Protein AF-A0A7S0HF39-F1 (afdb_monomer)

Secondary structure (DSSP, 8-state):
-------------------------------------------------BTTS-EEEEEEEEE---TTTS-TT--SS---SSS--S-EE---EEEEESSS--S--SS--HHHHHHHHH---HHHHHHHTTT-SEEEEPPPEE-TTSSSPPPPEE--SEEEBTTB-EEEEEEEEES-SSEEEEEEEEE-EETTEE-SEEEEEEPPEE-SSB---STTPPP-B--TTTS--EE----SS--TTB-TTSSSBPPSEEEEEEEPP-EEETTEEEEBS-HHHHHHT-TTS-EEEEEETTEEEEEETT-TT-EES-TT--------TT----TT-----BTTB-

Organism: NCBI:txid33657

Solvent-accessible surface area (backbone atoms only — not comparable to full-atom values): 18888 Å² total; per-residue (Å²): 138,89,87,82,88,84,86,87,82,89,80,89,85,82,90,84,88,81,89,79,89,80,88,86,82,77,82,80,74,85,71,77,75,76,73,74,73,74,70,71,75,76,73,68,52,62,80,80,49,47,24,89,44,36,33,24,41,35,44,34,45,33,69,49,49,21,45,83,52,23,49,32,80,57,48,54,65,38,88,52,102,55,100,68,38,45,33,25,35,32,43,33,40,36,35,17,18,63,71,84,72,47,62,61,67,62,41,41,48,74,20,50,45,34,19,17,54,73,35,43,52,66,55,32,49,63,67,43,54,87,63,33,77,22,71,35,74,50,68,69,38,36,18,64,35,22,94,69,50,51,78,64,51,68,51,63,83,35,39,35,34,68,72,22,36,17,39,24,25,38,29,15,44,33,64,34,37,17,26,27,36,47,37,50,64,44,72,42,55,52,99,62,22,51,45,64,61,51,78,46,72,16,55,50,25,39,37,35,41,26,74,36,80,42,53,80,49,72,86,40,78,45,58,79,69,74,35,53,47,38,74,63,71,37,85,57,78,56,41,60,49,8,22,80,82,33,76,34,57,52,56,40,31,39,36,43,36,36,41,64,69,69,41,51,53,64,19,27,29,57,29,19,80,42,60,70,44,13,17,43,23,15,82,76,56,37,54,49,78,48,74,57,98,90,42,67,30,16,30,29,35,80,39,82,84,57,39,85,46,50,91,94,52,68,30,64,66,52,73,61,92,79,65,86,58,61,98,90,50,76,91,58,67,52,100,34,8,99

Radius of gyration: 31.0 Å; Cα contacts (8 Å, |Δi|>4): 785; chains: 1; bounding box: 78×102×62 Å

Sequence (338 aa):
QPPWQPDNSTLLATSLNPLSMTMYNLTMYNLTIFAALLGSALVSADVPVPCSNPVTVTVRVKDTWCKASHPHDYQADVGGDGPITWPHISWPVVHTHDGTHPSWDKYATQGVANIATTGDTTAYISEVRPLAHTLWRGPVMTSCGGSRPTPPATSVGLKLNEQNSWVSAIHMMAPSPDWITGIKAVDMCVDGYWSRSKTVTGVVYDAGVDAGMYFNTANVPEALNTNMITEILCDGESGPYCNQANTGVNHVVEYEIVTAHFLCINGYWPLLEKESDANGASTSGTSHSHVFDSITYYMPNGFAGAKHGESGFSCPCTVDPTAVCPEFYKPVCGANGI

Mean predicted aligned error: 11.74 Å

Nearest PDB structures (foldseek):
  3d34-assembly1_A  TM=8.347E-01  e=6.708E-15  Homo sapiens
  3q13-assembly1_A  TM=8.466E-01  e=4.290E-14  Homo sapiens
  8xnh-assembly1_D  TM=4.595E-01  e=6.260E+00  Macaca
  7zva-assembly1_A  TM=1.037E-01  e=5.288E+00  Nepenthes ventricosa x Nepenthes alata

pLDDT: mean 81.98, std 21.76, range [29.83, 98.75]

InterPro domains:
  IPR009465 Spondin, N-terminal [PF06468] (59-231)
  IPR009465 Spondin, N-terminal [PS51020] (45-240)
  IPR038678 Spondin, N-terminal domain superfamily [G3DSA:2.60.40.2130] (46-238)

Foldseek 3Di:
DDDDDDDDDDDDDDDDDDDDDDDDDDDDDPPPPPPPPPPVPPPPPAPFAFLQFKFAKKKWKFFPQACQFWVFLADLFQPAPDPDRGWKKAWKKKFWAQPPDFLDDFADDPQLQCQQAPNDNVVVCVVCVVGTPDMFTHHMFGHNHHPDGDGITMTPDYMHHNRTQKMKMKGYGPQDQGKMKIRRIDGQQDPRTGNQKDKDFIFIWHNQQFPDFHSHDDTRGDDTPPHTTGGDWQPLPSTGQQGPVSHTHDGRIMMMMGIFDFDFFQFFTGWGQDQQRLLSSAPVSGWDWDADPNRITTHHHPRPPGTDNDPPGAGDEDPDPPDDDDPVDDDDQDRHYD

Structure (mmCIF, N/CA/C/O backbone):
data_AF-A0A7S0HF39-F1
#
_entry.id   AF-A0A7S0HF39-F1
#
loop_
_atom_site.group_PDB
_atom_site.id
_atom_site.type_symbol
_atom_site.label_atom_id
_atom_site.label_alt_id
_atom_site.label_comp_id
_atom_site.label_asym_id
_atom_site.label_entity_id
_atom_site.label_seq_id
_atom_site.pdbx_PDB_ins_code
_atom_site.Cartn_x
_atom_site.Cartn_y
_atom_site.Cartn_z
_atom_site.occupancy
_atom_site.B_iso_or_equiv
_atom_site.auth_seq_id
_atom_site.auth_comp_id
_atom_site.auth_asym_id
_atom_site.auth_atom_id
_atom_site.pdbx_PDB_model_num
ATOM 1 N N . GLN A 1 1 ? 51.124 -67.325 16.680 1.00 46.78 1 GLN A N 1
ATOM 2 C CA . GLN A 1 1 ? 51.953 -67.600 15.484 1.00 46.78 1 GLN A CA 1
ATOM 3 C C . GLN A 1 1 ? 52.750 -68.860 15.795 1.00 46.78 1 GLN A C 1
ATOM 5 O O . GLN A 1 1 ? 53.364 -68.839 16.857 1.00 46.78 1 GLN A O 1
ATOM 10 N N . PRO A 1 2 ? 52.743 -69.930 14.979 1.00 52.97 2 PRO A N 1
ATOM 11 C CA . PRO A 1 2 ? 52.285 -70.039 13.588 1.00 52.97 2 PRO A CA 1
ATOM 12 C C . PRO A 1 2 ? 51.217 -71.149 13.349 1.00 52.97 2 PRO A C 1
ATOM 14 O O . PRO A 1 2 ? 50.791 -71.787 14.312 1.00 52.97 2 PRO A O 1
ATOM 17 N N . PRO A 1 3 ? 50.734 -71.317 12.096 1.00 62.97 3 PRO A N 1
ATOM 18 C CA . PRO A 1 3 ? 49.460 -71.968 11.750 1.00 62.97 3 PRO A CA 1
ATOM 19 C C . PRO A 1 3 ? 49.612 -73.239 10.883 1.00 62.97 3 PRO A C 1
ATOM 21 O O . PRO A 1 3 ? 50.686 -73.445 10.330 1.00 62.97 3 PRO A O 1
ATOM 24 N N . TRP A 1 4 ? 48.533 -74.025 10.703 1.00 29.83 4 TRP A N 1
ATOM 25 C CA . TRP A 1 4 ? 48.020 -74.486 9.386 1.00 29.83 4 TRP A CA 1
ATOM 26 C C . TRP A 1 4 ? 46.854 -75.502 9.480 1.00 29.83 4 TRP A C 1
ATOM 28 O O . TRP A 1 4 ? 47.047 -76.565 10.055 1.00 29.83 4 TRP A O 1
ATOM 38 N N . GLN A 1 5 ? 45.733 -75.162 8.803 1.00 39.22 5 GLN A N 1
ATOM 39 C CA . GLN A 1 5 ? 44.659 -76.003 8.191 1.00 39.22 5 GLN A CA 1
ATOM 40 C C . GLN A 1 5 ? 43.883 -77.020 9.073 1.00 39.22 5 GLN A C 1
ATOM 42 O O . GLN A 1 5 ? 44.349 -77.272 10.178 1.00 39.22 5 GLN A O 1
ATOM 47 N N . PRO A 1 6 ? 42.708 -77.604 8.681 1.00 50.41 6 PRO A N 1
ATOM 48 C CA . PRO A 1 6 ? 42.100 -77.855 7.343 1.00 50.41 6 PRO A CA 1
ATOM 49 C C . PRO A 1 6 ? 40.583 -77.480 7.243 1.00 50.41 6 PRO A C 1
ATOM 51 O O . PRO A 1 6 ? 39.997 -77.018 8.213 1.00 50.41 6 PRO A O 1
ATOM 54 N N . ASP A 1 7 ? 39.961 -77.340 6.068 1.00 37.16 7 ASP A N 1
ATOM 55 C CA . ASP A 1 7 ? 39.385 -78.298 5.090 1.00 37.16 7 ASP A CA 1
ATOM 56 C C . ASP A 1 7 ? 37.991 -78.898 5.412 1.00 37.16 7 ASP A C 1
ATOM 58 O O . ASP A 1 7 ? 37.759 -79.484 6.462 1.00 37.16 7 ASP A O 1
ATOM 62 N N . ASN A 1 8 ? 37.120 -78.744 4.407 1.00 35.25 8 ASN A N 1
ATOM 63 C CA . ASN A 1 8 ? 36.050 -79.607 3.900 1.00 35.25 8 ASN A CA 1
ATOM 64 C C . ASN A 1 8 ? 34.885 -80.185 4.734 1.00 35.25 8 ASN A C 1
ATOM 66 O O . ASN A 1 8 ? 35.009 -80.772 5.801 1.00 35.25 8 ASN A O 1
ATOM 70 N N . SER A 1 9 ? 33.778 -80.252 3.983 1.00 33.16 9 SER A N 1
ATOM 71 C CA . SER A 1 9 ? 32.784 -81.331 3.893 1.00 33.16 9 SER A CA 1
ATOM 72 C C . SER A 1 9 ? 31.504 -81.256 4.733 1.00 33.16 9 SER A C 1
ATOM 74 O O . SER A 1 9 ? 31.454 -81.375 5.951 1.00 33.16 9 SER A O 1
ATOM 76 N N . THR A 1 10 ? 30.427 -81.124 3.966 1.00 41.47 10 THR A N 1
ATOM 77 C CA . THR A 1 10 ? 29.051 -81.521 4.228 1.00 41.47 10 THR A CA 1
ATOM 78 C C . THR A 1 10 ? 28.937 -83.009 4.566 1.00 41.47 10 THR A C 1
ATOM 80 O O . THR A 1 10 ? 29.443 -83.845 3.823 1.00 41.47 10 THR A O 1
ATOM 83 N N . LEU A 1 11 ? 28.166 -83.351 5.605 1.00 33.41 11 LEU A N 1
ATOM 84 C CA . LEU A 1 11 ? 27.499 -84.650 5.723 1.00 33.41 11 LEU A CA 1
ATOM 85 C C . LEU A 1 11 ? 26.240 -84.553 6.598 1.00 33.41 11 LEU A C 1
ATOM 87 O O . LEU A 1 11 ? 26.193 -83.867 7.615 1.00 33.41 11 LEU A O 1
ATOM 91 N N . LEU A 1 12 ? 25.216 -85.241 6.105 1.00 36.12 12 LEU A N 1
ATOM 92 C CA . LEU A 1 12 ? 23.855 -85.387 6.603 1.00 36.12 12 LEU A CA 1
ATOM 93 C C . LEU A 1 12 ? 23.782 -86.046 7.987 1.00 36.12 12 LEU A C 1
ATOM 95 O O . LEU A 1 12 ? 24.490 -87.018 8.228 1.00 36.12 12 LEU A O 1
ATOM 99 N N . ALA A 1 13 ? 22.796 -85.657 8.800 1.00 30.69 13 ALA A N 1
ATOM 100 C CA . ALA A 1 13 ? 22.062 -86.614 9.630 1.00 30.69 13 ALA A CA 1
ATOM 101 C C . ALA A 1 13 ? 20.682 -86.074 10.030 1.00 30.69 13 ALA A C 1
ATOM 103 O O . ALA A 1 13 ? 20.506 -84.936 10.454 1.00 30.69 13 ALA A O 1
ATOM 104 N N . THR A 1 14 ? 19.706 -86.943 9.834 1.00 30.61 14 THR A N 1
ATOM 105 C CA . THR A 1 14 ? 18.261 -86.788 9.927 1.00 30.61 14 THR A CA 1
ATOM 106 C C . THR A 1 14 ? 17.694 -86.944 11.340 1.00 30.61 14 THR A C 1
ATOM 108 O O . THR A 1 14 ? 18.195 -87.722 12.143 1.00 30.61 14 THR A O 1
ATOM 111 N N . SER A 1 15 ? 16.509 -86.346 11.505 1.00 32.53 15 SER A N 1
ATOM 112 C CA . SER A 1 15 ? 15.408 -86.690 12.421 1.00 32.53 15 SER A CA 1
ATOM 113 C C . SER A 1 15 ? 15.552 -86.339 13.905 1.00 32.53 15 SER A C 1
ATOM 115 O O . SER A 1 15 ? 16.425 -86.848 14.594 1.00 32.53 15 SER A O 1
ATOM 117 N N . LEU A 1 16 ? 14.607 -85.530 14.399 1.00 31.95 16 LEU A N 1
ATOM 118 C CA . LEU A 1 16 ? 13.528 -85.945 15.309 1.00 31.95 16 LEU A CA 1
ATOM 119 C C . LEU A 1 16 ? 12.519 -84.781 15.454 1.00 31.95 16 LEU A C 1
ATOM 121 O O . LEU A 1 16 ? 12.885 -83.680 15.848 1.00 31.95 16 LEU A O 1
ATOM 125 N N . ASN A 1 17 ? 11.251 -85.036 15.119 1.00 36.31 17 ASN A N 1
ATOM 126 C CA . ASN A 1 17 ? 10.083 -84.240 15.536 1.00 36.31 17 ASN A CA 1
ATOM 127 C C . ASN A 1 17 ? 9.600 -84.787 16.897 1.00 36.31 17 ASN A C 1
ATOM 129 O O . ASN A 1 17 ? 9.761 -85.990 17.127 1.00 36.31 17 ASN A O 1
ATOM 133 N N . PRO A 1 18 ? 8.973 -83.976 17.777 1.00 43.28 18 PRO A N 1
ATOM 134 C CA . PRO A 1 18 ? 7.502 -83.924 17.742 1.00 43.28 18 PRO A CA 1
ATOM 135 C C . PRO A 1 18 ? 6.846 -82.577 18.137 1.00 43.28 18 PRO A C 1
ATOM 137 O O . PRO A 1 18 ? 7.339 -81.864 18.998 1.00 43.28 18 PRO A O 1
ATOM 140 N N . LEU A 1 19 ? 5.684 -82.324 17.506 1.00 31.33 19 LEU A N 1
ATOM 141 C CA . LEU A 1 19 ? 4.442 -81.674 17.997 1.00 31.33 19 LEU A CA 1
ATOM 142 C C . LEU A 1 19 ? 4.603 -80.406 18.874 1.00 31.33 19 LEU A C 1
ATOM 144 O O . LEU A 1 19 ? 5.115 -80.464 19.980 1.00 31.33 19 LEU A O 1
ATOM 148 N N . SER A 1 20 ? 4.059 -79.238 18.527 1.00 32.28 20 SER A N 1
ATOM 149 C CA . SER A 1 20 ? 2.616 -78.952 18.505 1.00 32.28 20 SER A CA 1
ATOM 150 C C . SER A 1 20 ? 2.419 -77.428 18.397 1.00 32.28 20 SER A C 1
ATOM 152 O O . SER A 1 20 ? 3.139 -76.708 19.078 1.00 32.28 20 SER A O 1
ATOM 154 N N . MET A 1 21 ? 1.426 -76.984 17.609 1.00 32.22 21 MET A N 1
ATOM 155 C CA . MET A 1 21 ? 0.739 -75.670 17.636 1.00 32.22 21 MET A CA 1
ATOM 156 C C . MET A 1 21 ? 1.647 -74.418 17.620 1.00 32.22 21 MET A C 1
ATOM 158 O O . MET A 1 21 ? 2.372 -74.114 18.553 1.00 32.22 21 MET A O 1
ATOM 162 N N . THR A 1 22 ? 1.567 -73.518 16.644 1.00 32.81 22 THR A N 1
ATOM 163 C CA . THR A 1 22 ? 0.403 -72.651 16.404 1.00 32.81 22 THR A CA 1
ATOM 164 C C . THR A 1 22 ? 0.661 -71.852 15.118 1.00 32.81 22 THR A C 1
ATOM 166 O O . THR A 1 22 ? 1.806 -71.566 14.776 1.00 32.81 22 THR A O 1
ATOM 169 N N . MET A 1 23 ? -0.405 -71.514 14.397 1.00 37.25 23 MET A N 1
ATOM 170 C CA . MET A 1 23 ? -0.376 -70.674 13.199 1.00 37.25 23 MET A CA 1
ATOM 171 C C . MET A 1 23 ? 0.141 -69.246 13.454 1.00 37.25 23 MET A C 1
ATOM 173 O O . MET A 1 23 ? 0.058 -68.746 14.571 1.00 37.25 23 MET A O 1
ATOM 177 N N . TYR A 1 24 ? 0.504 -68.602 12.337 1.00 35.53 24 TYR A N 1
ATOM 178 C CA . TYR A 1 24 ? 0.747 -67.172 12.090 1.00 35.53 24 TYR A CA 1
ATOM 179 C C . TYR A 1 24 ? 2.192 -66.678 12.215 1.00 35.53 24 TYR A C 1
ATOM 181 O O . TYR A 1 24 ? 2.704 -66.442 13.298 1.00 35.53 24 TYR A O 1
ATOM 189 N N . ASN A 1 25 ? 2.788 -66.375 11.060 1.00 34.50 25 ASN A N 1
ATOM 190 C CA . ASN A 1 25 ? 3.628 -65.191 10.907 1.00 34.50 25 ASN A CA 1
ATOM 191 C C . ASN A 1 25 ? 3.259 -64.517 9.583 1.00 34.50 25 ASN A C 1
ATOM 193 O O . ASN A 1 25 ? 3.734 -64.886 8.510 1.00 34.50 25 ASN A O 1
ATOM 197 N N . LEU A 1 26 ? 2.339 -63.556 9.689 1.00 35.62 26 LEU A N 1
ATOM 198 C CA . LEU A 1 26 ? 2.155 -62.499 8.704 1.00 35.62 26 LEU A CA 1
ATOM 199 C C . LEU A 1 26 ? 3.467 -61.715 8.636 1.00 35.62 26 LEU A C 1
ATOM 201 O O . LEU A 1 26 ? 3.979 -61.253 9.655 1.00 35.62 26 LEU A O 1
ATOM 205 N N . THR A 1 27 ? 4.017 -61.578 7.438 1.00 38.88 27 THR A N 1
ATOM 206 C CA . THR A 1 27 ? 5.089 -60.633 7.144 1.00 38.88 27 THR A CA 1
ATOM 207 C C . THR A 1 27 ? 4.646 -59.236 7.579 1.00 38.88 27 THR A C 1
ATOM 209 O O . THR A 1 27 ? 3.689 -58.676 7.046 1.00 38.88 27 THR A O 1
ATOM 212 N N . MET A 1 28 ? 5.326 -58.691 8.591 1.00 37.22 28 MET A N 1
ATOM 213 C CA . MET A 1 28 ? 5.120 -57.331 9.076 1.00 37.22 28 MET A CA 1
ATOM 214 C C . MET A 1 28 ? 5.458 -56.340 7.960 1.00 37.22 28 MET A C 1
ATOM 216 O O . MET A 1 28 ? 6.624 -56.072 7.677 1.00 37.22 28 MET A O 1
ATOM 220 N N . TYR A 1 29 ? 4.428 -55.787 7.326 1.00 39.28 29 TYR A N 1
ATOM 221 C CA . TYR A 1 29 ? 4.543 -54.503 6.653 1.00 39.28 29 TYR A CA 1
ATOM 222 C C . TYR A 1 29 ? 4.830 -53.454 7.730 1.00 39.28 29 TYR A C 1
ATOM 224 O O . TYR A 1 29 ? 3.998 -53.217 8.605 1.00 39.28 29 TYR A O 1
ATOM 232 N N . ASN A 1 30 ? 6.004 -52.826 7.667 1.00 39.09 30 ASN A N 1
ATOM 233 C CA . ASN A 1 30 ? 6.276 -51.584 8.384 1.00 39.09 30 ASN A CA 1
ATOM 234 C C . ASN A 1 30 ? 5.375 -50.486 7.800 1.00 39.09 30 ASN A C 1
ATOM 236 O O . ASN A 1 30 ? 5.787 -49.729 6.923 1.00 39.09 30 ASN A O 1
ATOM 240 N N . LEU A 1 31 ? 4.129 -50.416 8.272 1.00 34.75 31 LEU A N 1
ATOM 241 C CA . LEU A 1 31 ? 3.345 -49.192 8.217 1.00 34.75 31 LEU A CA 1
ATOM 242 C C . LEU A 1 31 ? 3.965 -48.243 9.244 1.00 34.75 31 LEU A C 1
ATOM 244 O O . LEU A 1 31 ? 3.652 -48.292 10.433 1.00 34.75 31 LEU A O 1
ATOM 248 N N . THR A 1 32 ? 4.852 -47.363 8.792 1.00 41.09 32 THR A N 1
ATOM 249 C CA . THR A 1 32 ? 5.008 -46.084 9.472 1.00 41.09 32 THR A CA 1
ATOM 250 C C . THR A 1 32 ? 3.660 -45.384 9.365 1.00 41.09 32 THR A C 1
ATOM 252 O O . THR A 1 32 ? 3.278 -44.860 8.321 1.00 41.09 32 THR A O 1
ATOM 255 N N . ILE A 1 33 ? 2.892 -45.444 10.450 1.00 39.75 33 ILE A N 1
ATOM 256 C CA . ILE A 1 33 ? 1.735 -44.585 10.650 1.00 39.75 33 ILE A CA 1
ATOM 257 C C . ILE A 1 33 ? 2.307 -43.168 10.688 1.00 39.75 33 ILE A C 1
ATOM 259 O O . ILE A 1 33 ? 2.764 -42.697 11.728 1.00 39.75 33 ILE A O 1
ATOM 263 N N . PHE A 1 34 ? 2.327 -42.489 9.540 1.00 37.22 34 PHE A N 1
ATOM 264 C CA . PHE A 1 34 ? 2.239 -41.040 9.544 1.00 37.22 34 PHE A CA 1
ATOM 265 C C . PHE A 1 34 ? 0.888 -40.747 10.182 1.00 37.22 34 PHE A C 1
ATOM 267 O O . PHE A 1 34 ? -0.155 -40.803 9.531 1.00 37.22 34 PHE A O 1
ATOM 274 N N . ALA A 1 35 ? 0.904 -40.511 11.493 1.00 38.16 35 ALA A N 1
ATOM 275 C CA . ALA A 1 35 ? -0.149 -39.755 12.123 1.00 38.16 35 ALA A CA 1
ATOM 276 C C . ALA A 1 35 ? -0.164 -38.432 11.362 1.00 38.16 35 ALA A C 1
ATOM 278 O O . ALA A 1 35 ? 0.717 -37.591 11.539 1.00 38.16 35 ALA A O 1
ATOM 279 N N . ALA A 1 36 ? -1.112 -38.298 10.436 1.00 38.06 36 ALA A N 1
ATOM 280 C CA . ALA A 1 36 ? -1.513 -37.004 9.950 1.00 38.06 36 ALA A CA 1
ATOM 281 C C . ALA A 1 36 ? -1.980 -36.259 11.199 1.00 38.06 36 ALA A C 1
ATOM 283 O O . ALA A 1 36 ? -3.115 -36.415 11.649 1.00 38.06 36 ALA A O 1
ATOM 284 N N . LEU A 1 37 ? -1.068 -35.490 11.799 1.00 37.38 37 LEU A N 1
ATOM 285 C CA . LEU A 1 37 ? -1.453 -34.285 12.495 1.00 37.38 37 LEU A CA 1
ATOM 286 C C . LEU A 1 37 ? -2.199 -33.472 11.439 1.00 37.38 37 LEU A C 1
ATOM 288 O O . LEU A 1 37 ? -1.616 -32.683 10.700 1.00 37.38 37 LEU A O 1
ATOM 292 N N . LEU A 1 38 ? -3.514 -33.681 11.366 1.00 40.88 38 LEU A N 1
ATOM 293 C CA . LEU A 1 38 ? -4.420 -32.563 11.223 1.00 40.88 38 LEU A CA 1
ATOM 294 C C . LEU A 1 38 ? -4.052 -31.636 12.378 1.00 40.88 38 LEU A C 1
ATOM 296 O O . LEU A 1 38 ? -4.569 -31.751 13.487 1.00 40.88 38 LEU A O 1
ATOM 300 N N . GLY A 1 39 ? -3.065 -30.775 12.133 1.00 34.78 39 GLY A N 1
ATOM 301 C CA . GLY A 1 39 ? -2.988 -29.512 12.820 1.00 34.78 39 GLY A CA 1
ATOM 302 C C . GLY A 1 39 ? -4.311 -28.854 12.499 1.00 34.78 39 GLY A C 1
ATOM 303 O O . GLY A 1 39 ? -4.489 -28.306 11.415 1.00 34.78 39 GLY A O 1
ATOM 304 N N . SER A 1 40 ? -5.274 -29.011 13.401 1.00 40.00 40 SER A N 1
ATOM 305 C CA . SER A 1 40 ? -6.387 -28.095 13.500 1.00 40.00 40 SER A CA 1
ATOM 306 C C . SER A 1 40 ? -5.726 -26.727 13.529 1.00 40.00 40 SER A C 1
ATOM 308 O O . SER A 1 40 ? -5.070 -26.387 14.513 1.00 40.00 40 SER A O 1
ATOM 310 N N . ALA A 1 41 ? -5.798 -25.988 12.423 1.00 35.78 41 ALA A N 1
ATOM 311 C CA . ALA A 1 41 ? -5.584 -24.562 12.482 1.00 35.78 41 ALA A CA 1
ATOM 312 C C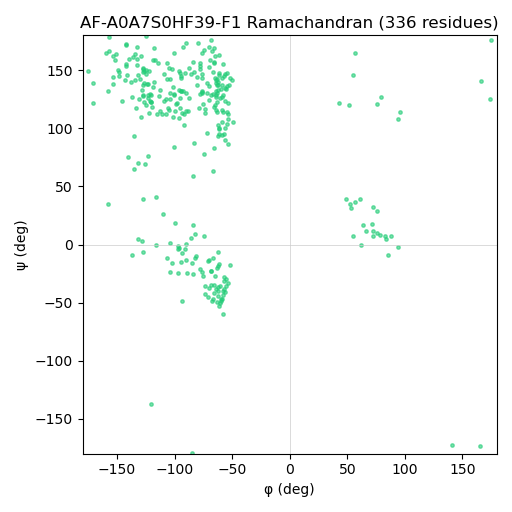 . ALA A 1 41 ? -6.586 -24.095 13.535 1.00 35.78 41 ALA A C 1
ATOM 314 O O . ALA A 1 41 ? -7.796 -24.153 13.314 1.00 35.78 41 ALA A O 1
ATOM 315 N N . LEU A 1 42 ? -6.095 -23.798 14.738 1.00 37.25 42 LEU A N 1
ATOM 316 C CA . LEU A 1 42 ? -6.891 -23.148 15.756 1.00 37.25 42 LEU A CA 1
ATOM 317 C C . LEU A 1 42 ? -7.249 -21.811 15.127 1.00 37.25 42 LEU A C 1
ATOM 319 O O . LEU A 1 42 ? -6.412 -20.916 15.033 1.00 37.25 42 LEU A O 1
ATOM 323 N N . VAL A 1 43 ? -8.462 -21.726 14.587 1.00 37.41 43 VAL A N 1
ATOM 324 C CA . VAL A 1 43 ? -9.055 -20.460 14.195 1.00 37.41 43 VAL A CA 1
ATOM 325 C C . VAL A 1 43 ? -9.092 -19.653 15.486 1.00 37.41 43 VAL A C 1
ATOM 327 O O . VAL A 1 43 ? -9.857 -19.974 16.394 1.00 37.41 43 VAL A O 1
ATOM 330 N N . SER A 1 44 ? -8.186 -18.682 15.606 1.00 43.91 44 SER A N 1
ATOM 331 C CA . SER A 1 44 ? -8.269 -17.640 16.624 1.00 43.91 44 SER A CA 1
ATOM 332 C C . SER A 1 44 ? -9.657 -17.023 16.476 1.00 43.91 44 SER A C 1
ATOM 334 O O . SER A 1 44 ? -9.986 -16.463 15.428 1.00 43.91 44 SER A O 1
ATOM 336 N N . ALA A 1 45 ? -10.508 -17.234 17.477 1.00 52.88 45 ALA A N 1
ATOM 337 C CA . ALA A 1 45 ? -11.878 -16.753 17.475 1.00 52.88 45 ALA A CA 1
ATOM 338 C C . ALA A 1 45 ? -11.894 -15.303 17.965 1.00 52.88 45 ALA A C 1
ATOM 340 O O . ALA A 1 45 ? -12.539 -14.978 18.958 1.00 52.88 45 ALA A O 1
ATOM 341 N N . ASP A 1 46 ? -11.175 -14.425 17.269 1.00 66.81 46 ASP A N 1
ATOM 342 C CA . ASP A 1 46 ? -11.431 -12.997 17.410 1.00 66.81 46 ASP A CA 1
ATOM 343 C C . ASP A 1 46 ? -12.846 -12.733 16.904 1.00 66.81 46 ASP A C 1
ATOM 345 O O . ASP A 1 46 ? -13.274 -13.310 15.901 1.00 66.81 46 ASP A O 1
ATOM 349 N N . VAL A 1 47 ? -13.588 -11.877 17.611 1.00 78.69 47 VAL A N 1
ATOM 350 C CA . VAL A 1 47 ? -14.912 -11.436 17.160 1.00 78.69 47 VAL A CA 1
ATOM 351 C C . VAL A 1 47 ? -14.727 -10.782 15.785 1.00 78.69 47 VAL A C 1
ATOM 353 O O . VAL A 1 47 ? -14.069 -9.738 15.715 1.00 78.69 47 VAL A O 1
ATOM 356 N N . PRO A 1 48 ? -15.265 -11.364 14.692 1.00 86.50 48 PRO A N 1
ATOM 357 C CA . PRO A 1 48 ? -15.066 -10.817 13.359 1.00 86.50 48 PRO A CA 1
ATOM 358 C C . PRO A 1 48 ? -15.593 -9.387 13.291 1.00 86.50 48 PRO A C 1
ATOM 360 O O . PRO A 1 48 ? -16.675 -9.097 13.801 1.00 86.50 48 PRO A O 1
ATOM 363 N N . VAL A 1 49 ? -14.841 -8.496 12.650 1.00 92.00 49 VAL A N 1
ATOM 364 C CA . VAL A 1 49 ? -15.209 -7.084 12.523 1.00 92.00 49 VAL A CA 1
ATOM 365 C C . VAL A 1 49 ? -16.002 -6.912 11.226 1.00 92.00 49 VAL A C 1
ATOM 367 O O . VAL A 1 49 ? -15.424 -7.100 10.154 1.00 92.00 49 VAL A O 1
ATOM 370 N N . PRO A 1 50 ? -17.308 -6.588 11.273 1.00 94.56 50 PRO A N 1
ATOM 371 C CA . PRO A 1 50 ? -18.096 -6.394 10.059 1.00 94.56 50 PRO A CA 1
ATOM 372 C C . PRO A 1 50 ? -17.596 -5.188 9.260 1.00 94.56 50 PRO A C 1
ATOM 374 O O . PRO A 1 50 ? -17.266 -4.158 9.853 1.00 94.56 50 PRO A O 1
ATOM 377 N N . CYS A 1 51 ? -17.619 -5.276 7.928 1.00 96.50 51 CYS A N 1
ATOM 378 C CA . CYS A 1 51 ? -17.172 -4.184 7.053 1.00 96.50 51 CYS A CA 1
ATOM 379 C C . CYS A 1 51 ? -18.002 -2.902 7.183 1.00 96.50 51 CYS A C 1
ATOM 381 O O . CYS A 1 51 ? -17.517 -1.818 6.868 1.00 96.50 51 CYS A O 1
ATOM 383 N N . SER A 1 52 ? -19.227 -3.015 7.706 1.00 94.88 52 SER A N 1
ATOM 384 C CA . SER A 1 52 ? -20.092 -1.876 8.025 1.00 94.88 52 SER A CA 1
ATOM 385 C C . SER A 1 52 ? -19.498 -0.943 9.088 1.00 94.88 52 SER A C 1
ATOM 387 O O . SER A 1 52 ? -19.948 0.192 9.228 1.00 94.88 52 SER A O 1
ATOM 389 N N . ASN A 1 53 ? -18.512 -1.408 9.864 1.00 95.38 53 ASN A N 1
ATOM 390 C CA . ASN A 1 53 ? -17.732 -0.564 10.762 1.00 95.38 53 ASN A CA 1
ATOM 391 C C . ASN A 1 53 ? -16.422 -0.146 10.080 1.00 95.38 53 ASN A C 1
ATOM 393 O O . ASN A 1 53 ? -15.731 -1.011 9.541 1.00 95.38 53 ASN A O 1
ATOM 397 N N . PRO A 1 54 ? -16.032 1.140 10.114 1.00 96.88 54 PRO A N 1
ATOM 398 C CA . PRO A 1 54 ? -14.740 1.559 9.586 1.00 96.88 54 PRO A CA 1
ATOM 399 C C . PRO A 1 54 ? -13.585 0.972 10.409 1.00 96.88 54 PRO A C 1
ATOM 401 O O . PRO A 1 54 ? -13.743 0.648 11.587 1.00 96.88 54 PRO A O 1
ATOM 404 N N . VAL A 1 55 ? -12.409 0.863 9.792 1.00 97.25 55 VAL A N 1
ATOM 405 C CA . VAL A 1 55 ? -11.175 0.382 10.436 1.00 97.25 55 VAL A CA 1
ATOM 406 C C . VAL A 1 55 ? -9.968 1.202 9.995 1.00 97.25 55 VAL A C 1
ATOM 408 O O . VAL A 1 55 ? -9.982 1.844 8.943 1.00 97.25 55 VAL A O 1
ATOM 411 N N . THR A 1 56 ? -8.893 1.158 10.780 1.00 97.56 56 THR A N 1
ATOM 412 C CA . THR A 1 56 ? -7.561 1.551 10.308 1.00 97.56 56 THR A CA 1
ATOM 413 C C . THR A 1 56 ? -6.782 0.330 9.845 1.00 97.56 56 THR A C 1
ATOM 415 O O . THR A 1 56 ? -6.939 -0.770 10.380 1.00 97.56 56 THR A O 1
ATOM 418 N N . VAL A 1 57 ? -5.925 0.535 8.846 1.00 97.75 57 VAL A N 1
ATOM 419 C CA . VAL A 1 57 ? -4.957 -0.466 8.393 1.00 97.75 57 VAL A CA 1
ATOM 420 C C . VAL A 1 57 ? -3.557 0.129 8.368 1.00 97.75 57 VAL A C 1
ATOM 422 O O . VAL A 1 57 ? -3.372 1.329 8.152 1.00 97.75 57 VAL A O 1
ATOM 425 N N . THR A 1 58 ? -2.552 -0.714 8.549 1.00 97.88 58 THR A N 1
ATOM 426 C CA . THR A 1 58 ? -1.162 -0.401 8.222 1.00 97.88 58 THR A CA 1
ATOM 427 C C . THR A 1 58 ? -0.741 -1.212 7.006 1.00 97.88 58 THR A C 1
ATOM 429 O O . THR A 1 58 ? -1.205 -2.327 6.792 1.00 97.88 58 THR A O 1
ATOM 432 N N . VAL A 1 59 ? 0.126 -0.632 6.183 1.00 98.56 59 VAL A N 1
ATOM 433 C CA . VAL A 1 59 ? 0.757 -1.299 5.043 1.00 98.56 59 VAL A CA 1
ATOM 434 C C . VAL A 1 59 ? 2.253 -1.206 5.247 1.00 98.56 59 VAL A C 1
ATOM 436 O O . VAL A 1 59 ? 2.826 -0.113 5.226 1.00 98.56 59 VAL A O 1
ATOM 439 N N . ARG A 1 60 ? 2.884 -2.352 5.475 1.00 98.31 60 ARG A N 1
ATOM 440 C CA . ARG A 1 60 ? 4.330 -2.474 5.597 1.00 98.31 60 ARG A CA 1
ATOM 441 C C . ARG A 1 60 ? 4.911 -2.878 4.249 1.00 98.31 60 ARG A C 1
ATOM 443 O O . ARG A 1 60 ? 4.599 -3.947 3.739 1.00 98.31 60 ARG A O 1
ATOM 450 N N . VAL A 1 61 ? 5.742 -2.009 3.683 1.00 98.06 61 VAL A N 1
ATOM 451 C CA . VAL A 1 61 ? 6.407 -2.187 2.389 1.00 98.06 61 VAL A CA 1
ATOM 452 C C . VAL A 1 61 ? 7.804 -2.741 2.632 1.00 98.06 61 VAL A C 1
ATOM 454 O O . VAL A 1 61 ? 8.674 -2.042 3.157 1.00 98.06 61 VAL A O 1
ATOM 457 N N . LYS A 1 62 ? 8.014 -4.006 2.281 1.00 96.06 62 LYS A N 1
ATOM 458 C CA . LYS A 1 62 ? 9.273 -4.724 2.470 1.00 96.06 62 LYS A CA 1
ATOM 459 C C . LYS A 1 62 ? 9.913 -4.995 1.118 1.00 96.06 62 LYS A C 1
ATOM 461 O O . LYS A 1 62 ? 9.415 -5.800 0.340 1.00 96.06 62 LYS A O 1
ATOM 466 N N . ASP A 1 63 ? 11.039 -4.341 0.869 1.00 93.88 63 ASP A N 1
ATOM 467 C CA . ASP A 1 63 ? 11.883 -4.649 -0.280 1.00 93.88 63 ASP A CA 1
ATOM 468 C C . ASP A 1 63 ? 12.427 -6.085 -0.195 1.00 93.88 63 ASP A C 1
ATOM 470 O O . ASP A 1 63 ? 12.843 -6.552 0.871 1.00 93.88 63 ASP A O 1
ATOM 474 N N . THR A 1 64 ? 12.412 -6.780 -1.328 1.00 93.88 64 THR A N 1
ATOM 475 C CA . THR A 1 64 ? 12.970 -8.137 -1.493 1.00 93.88 64 THR A CA 1
ATOM 476 C C . THR A 1 64 ? 13.857 -8.248 -2.740 1.00 93.88 64 THR A C 1
ATOM 478 O O . THR A 1 64 ? 14.391 -9.322 -3.051 1.00 93.88 64 THR A O 1
ATOM 481 N N . TRP A 1 65 ? 14.082 -7.121 -3.424 1.00 91.62 65 TRP A N 1
ATOM 482 C CA . TRP A 1 65 ? 14.992 -6.995 -4.551 1.00 91.62 65 TRP A CA 1
ATOM 483 C C . TRP A 1 65 ? 16.450 -6.988 -4.079 1.00 91.62 65 TRP A C 1
ATOM 485 O O . TRP A 1 65 ? 17.102 -5.951 -3.968 1.00 91.62 65 TRP A O 1
ATOM 495 N N . CYS A 1 66 ? 16.970 -8.175 -3.763 1.00 87.62 66 CYS A N 1
ATOM 496 C CA . CYS A 1 66 ? 18.343 -8.353 -3.298 1.00 87.62 66 CYS A CA 1
ATOM 497 C C . CYS A 1 66 ? 19.233 -8.945 -4.398 1.00 87.62 66 CYS A C 1
ATOM 499 O O . CYS A 1 66 ? 18.782 -9.771 -5.189 1.00 87.62 66 CYS A O 1
ATOM 501 N N . LYS A 1 67 ? 20.540 -8.645 -4.364 1.00 84.44 67 LYS A N 1
ATOM 502 C CA . LYS A 1 67 ? 21.531 -9.198 -5.310 1.00 84.44 67 LYS A CA 1
ATOM 503 C C . LYS A 1 67 ? 21.548 -10.730 -5.357 1.00 84.44 67 LYS A C 1
ATOM 505 O O . LYS A 1 67 ? 21.782 -11.314 -6.405 1.00 84.44 67 LYS A O 1
ATOM 510 N N . ALA A 1 68 ? 21.329 -11.396 -4.224 1.00 85.00 68 ALA A N 1
ATOM 511 C CA . ALA A 1 68 ? 21.316 -12.858 -4.176 1.00 85.00 68 ALA A CA 1
ATOM 512 C C . ALA A 1 68 ? 20.085 -13.459 -4.880 1.00 85.00 68 ALA A C 1
ATOM 514 O O . ALA A 1 68 ? 20.201 -14.492 -5.531 1.00 85.00 68 ALA A O 1
ATOM 515 N N . SER A 1 69 ? 18.917 -12.819 -4.757 1.00 85.81 69 SER A N 1
ATOM 516 C CA . SER A 1 69 ? 17.668 -13.276 -5.377 1.00 85.81 69 SER A CA 1
ATOM 517 C C . SER A 1 69 ? 17.522 -12.815 -6.830 1.00 85.81 69 SER A C 1
ATOM 519 O O . SER A 1 69 ? 16.858 -13.496 -7.607 1.00 85.81 69 SER A O 1
ATOM 521 N N . HIS A 1 70 ? 18.164 -11.709 -7.202 1.00 88.19 70 HIS A N 1
ATOM 522 C CA . HIS A 1 70 ? 18.112 -11.101 -8.531 1.00 88.19 70 HIS A CA 1
ATOM 523 C C . HIS A 1 70 ? 19.544 -10.788 -8.992 1.00 88.19 70 HIS A C 1
ATOM 525 O O . HIS A 1 70 ? 19.940 -9.629 -8.968 1.00 88.19 70 HIS A O 1
ATOM 531 N N . PRO A 1 71 ? 20.381 -11.791 -9.314 1.00 84.19 71 PRO A N 1
ATOM 532 C CA . PRO A 1 71 ? 21.808 -11.564 -9.564 1.00 84.19 71 PRO A CA 1
ATOM 533 C C . PRO A 1 71 ? 22.108 -10.978 -10.948 1.00 84.19 71 PRO A C 1
ATOM 535 O O . PRO A 1 71 ? 23.189 -10.423 -11.152 1.00 84.19 71 PRO A O 1
ATOM 538 N N . HIS A 1 72 ? 21.183 -11.128 -11.895 1.00 82.31 72 HIS A N 1
ATOM 539 C CA . HIS A 1 72 ? 21.354 -10.711 -13.281 1.00 82.31 72 HIS A CA 1
ATOM 540 C C . HIS A 1 72 ? 21.213 -9.197 -13.421 1.00 82.31 72 HIS A C 1
ATOM 542 O O . HIS A 1 72 ? 20.306 -8.602 -12.843 1.00 82.31 72 HIS A O 1
ATOM 548 N N . ASP A 1 73 ? 22.166 -8.590 -14.135 1.00 76.25 73 ASP A N 1
ATOM 549 C CA . ASP A 1 73 ? 22.300 -7.136 -14.325 1.00 76.25 73 ASP A CA 1
ATOM 550 C C . ASP A 1 73 ? 22.375 -6.315 -13.016 1.00 76.25 73 ASP A C 1
ATOM 552 O O . ASP A 1 73 ? 22.411 -5.088 -13.016 1.00 76.25 73 ASP A O 1
ATOM 556 N N . TYR A 1 74 ? 22.464 -6.981 -11.859 1.00 77.94 74 TYR A N 1
ATOM 557 C CA . TYR A 1 74 ? 22.417 -6.314 -10.569 1.00 77.94 74 TYR A CA 1
ATOM 558 C C . TYR A 1 74 ? 23.714 -5.567 -10.293 1.00 77.94 74 TYR A C 1
ATOM 560 O O . TYR A 1 74 ? 24.769 -6.158 -10.026 1.00 77.94 74 TYR A O 1
ATOM 568 N N . GLN A 1 75 ? 23.616 -4.246 -10.260 1.00 67.50 75 GLN A N 1
ATOM 569 C CA . GLN A 1 75 ? 24.741 -3.371 -9.979 1.00 67.50 75 GLN A CA 1
ATOM 570 C C . GLN A 1 75 ? 24.575 -2.770 -8.583 1.00 67.50 75 GLN A C 1
ATOM 572 O O . GLN A 1 75 ? 23.654 -2.009 -8.311 1.00 67.50 75 GLN A O 1
ATOM 577 N N . ALA A 1 76 ? 25.463 -3.166 -7.665 1.00 61.31 76 ALA A N 1
ATOM 578 C CA . ALA A 1 76 ? 25.425 -2.703 -6.274 1.00 61.31 76 ALA A CA 1
ATOM 579 C C . ALA A 1 76 ? 25.695 -1.192 -6.152 1.00 61.31 76 ALA A C 1
ATOM 581 O O . ALA A 1 76 ? 25.180 -0.560 -5.233 1.00 61.31 76 ALA A O 1
ATOM 582 N N . ASP A 1 77 ? 26.444 -0.648 -7.114 1.00 59.09 77 ASP A N 1
ATOM 583 C CA . ASP A 1 77 ? 26.669 0.773 -7.342 1.00 59.09 77 ASP A CA 1
ATOM 584 C C . ASP A 1 77 ? 26.366 1.041 -8.823 1.00 59.09 77 ASP A C 1
ATOM 586 O O . ASP A 1 77 ? 27.075 0.587 -9.720 1.00 59.09 77 ASP A O 1
ATOM 590 N N . VAL A 1 78 ? 25.265 1.735 -9.074 1.00 54.34 78 VAL A N 1
ATOM 591 C CA . VAL A 1 78 ? 24.747 2.103 -10.391 1.00 54.34 78 VAL A CA 1
ATOM 592 C C . VAL A 1 78 ? 25.145 3.548 -10.630 1.00 54.34 78 VAL A C 1
ATOM 594 O O . VAL A 1 78 ? 24.405 4.468 -10.302 1.00 54.34 78 VAL A O 1
ATOM 597 N N . GLY A 1 79 ? 26.365 3.768 -11.117 1.00 47.88 79 GLY A N 1
ATOM 598 C CA . GLY A 1 79 ? 26.885 5.096 -11.462 1.00 47.88 79 GLY A CA 1
ATOM 599 C C . GLY A 1 79 ? 26.157 5.738 -12.651 1.00 47.88 79 GLY A C 1
ATOM 600 O O . GLY A 1 79 ? 26.775 5.934 -13.691 1.00 47.88 79 GLY A O 1
ATOM 601 N N . GLY A 1 80 ? 24.858 6.006 -12.511 1.00 49.28 80 GLY A N 1
ATOM 602 C CA . GLY A 1 80 ? 24.007 6.667 -13.500 1.00 49.28 80 GLY A CA 1
ATOM 603 C C . GLY A 1 80 ? 23.977 8.192 -13.354 1.00 49.28 80 GLY A C 1
ATOM 604 O O . GLY A 1 80 ? 24.491 8.752 -12.385 1.00 49.28 80 GLY A O 1
ATOM 605 N N . ASP A 1 81 ? 23.327 8.858 -14.311 1.00 45.56 81 ASP A N 1
ATOM 606 C CA . ASP A 1 81 ? 23.263 10.325 -14.456 1.00 45.56 81 ASP A CA 1
ATOM 607 C C . ASP A 1 81 ? 22.331 11.032 -13.437 1.00 45.56 81 ASP A C 1
ATOM 609 O O . ASP A 1 81 ? 22.089 12.239 -13.523 1.00 45.56 81 ASP A O 1
ATOM 613 N N . GLY A 1 82 ? 21.800 10.293 -12.455 1.00 51.84 82 GLY A N 1
ATOM 614 C CA . GLY A 1 82 ? 20.933 10.792 -11.384 1.00 51.84 82 GLY A CA 1
ATOM 615 C C . GLY A 1 82 ? 21.662 11.014 -10.047 1.00 51.84 82 GLY A C 1
ATOM 616 O O . GLY A 1 82 ? 22.753 10.493 -9.825 1.00 51.84 82 GLY A O 1
ATOM 617 N N . PRO A 1 83 ? 21.062 11.754 -9.092 1.00 49.28 83 PRO A N 1
ATOM 618 C CA . PRO A 1 83 ? 21.679 12.025 -7.787 1.00 49.28 83 PRO A CA 1
ATOM 619 C C . PRO A 1 83 ? 21.757 10.791 -6.872 1.00 49.28 83 PRO A C 1
ATOM 621 O O . PRO A 1 83 ? 22.435 10.835 -5.845 1.00 49.28 83 PRO A O 1
ATOM 624 N N . ILE A 1 84 ? 21.042 9.715 -7.216 1.00 57.00 84 ILE A N 1
ATOM 625 C CA . ILE A 1 84 ? 21.008 8.457 -6.475 1.00 57.00 84 ILE A CA 1
ATOM 626 C C . ILE A 1 84 ? 21.603 7.365 -7.359 1.00 57.00 84 ILE A C 1
ATOM 628 O O . ILE A 1 84 ? 21.018 6.986 -8.368 1.00 57.00 84 ILE A O 1
ATOM 632 N N . THR A 1 85 ? 22.761 6.855 -6.951 1.00 67.31 85 THR A N 1
ATOM 633 C CA . THR A 1 85 ? 23.567 5.893 -7.714 1.00 67.31 85 THR A CA 1
ATOM 634 C C . THR A 1 85 ? 23.567 4.496 -7.089 1.00 67.31 85 THR A C 1
ATOM 636 O O . THR A 1 85 ? 24.514 3.727 -7.245 1.00 67.31 85 THR A O 1
ATOM 639 N N . TRP A 1 86 ? 22.514 4.152 -6.343 1.00 78.06 86 TRP A N 1
ATOM 640 C CA . TRP A 1 86 ? 22.350 2.843 -5.707 1.00 78.06 86 TRP A CA 1
ATOM 641 C C . TRP A 1 86 ? 20.948 2.264 -5.951 1.00 78.06 86 TRP A C 1
ATOM 643 O O . TRP A 1 86 ? 19.998 3.035 -6.124 1.00 78.06 86 TRP A O 1
ATOM 653 N N . PRO A 1 87 ? 20.790 0.927 -5.914 1.00 87.88 87 PRO A N 1
ATOM 654 C CA . PRO A 1 87 ? 19.487 0.269 -5.980 1.00 87.88 87 PRO A CA 1
ATOM 655 C C . PRO A 1 87 ? 18.537 0.749 -4.876 1.00 87.88 87 PRO A C 1
ATOM 657 O O . PRO A 1 87 ? 18.859 0.675 -3.683 1.00 87.88 87 PRO A O 1
ATOM 660 N N . HIS A 1 88 ? 17.363 1.248 -5.253 1.00 90.56 88 HIS A N 1
ATOM 661 C CA . HIS A 1 88 ? 16.366 1.766 -4.323 1.00 90.56 88 HIS A CA 1
ATOM 662 C C . HIS A 1 88 ? 14.933 1.625 -4.846 1.00 90.56 88 HIS A C 1
ATOM 664 O O . HIS A 1 88 ? 14.681 1.419 -6.029 1.00 90.56 88 HIS A O 1
ATOM 670 N N . ILE A 1 89 ? 13.987 1.763 -3.928 1.00 93.12 89 ILE A N 1
ATOM 671 C CA . ILE A 1 89 ? 12.564 1.953 -4.186 1.00 93.12 89 ILE A CA 1
ATOM 672 C C . ILE A 1 89 ? 12.257 3.445 -4.011 1.00 93.12 89 ILE A C 1
ATOM 674 O O . ILE A 1 89 ? 12.613 4.027 -2.978 1.00 93.12 89 ILE A O 1
ATOM 678 N N . SER A 1 90 ? 11.601 4.070 -4.998 1.00 95.69 90 SER A N 1
ATOM 679 C CA . SER A 1 90 ? 11.139 5.466 -4.876 1.00 95.69 90 SER A CA 1
ATOM 680 C C . SER A 1 90 ? 10.010 5.605 -3.845 1.00 95.69 90 SER A C 1
ATOM 682 O O . SER A 1 90 ? 9.569 4.617 -3.269 1.00 95.69 90 SER A O 1
ATOM 684 N N . TRP A 1 91 ? 9.543 6.830 -3.571 1.00 97.25 91 TRP A N 1
ATOM 685 C CA . TRP A 1 91 ? 8.492 7.097 -2.577 1.00 97.25 91 TRP A CA 1
ATOM 686 C C . TRP A 1 91 ? 7.222 6.256 -2.827 1.00 97.25 91 TRP A C 1
ATOM 688 O O . TRP A 1 91 ? 6.463 6.583 -3.744 1.00 97.25 91 TRP A O 1
ATOM 698 N N . PRO A 1 92 ? 6.915 5.238 -1.995 1.00 98.12 92 PRO A N 1
ATOM 699 C CA . PRO A 1 92 ? 5.713 4.437 -2.173 1.00 98.12 92 PRO A CA 1
ATOM 700 C C . PRO A 1 92 ? 4.477 5.281 -1.932 1.00 98.12 92 PRO A C 1
ATOM 702 O O . PRO A 1 92 ? 4.363 5.931 -0.891 1.00 98.12 92 PRO A O 1
ATOM 705 N N . VAL A 1 93 ? 3.535 5.250 -2.868 1.00 98.69 93 VAL A N 1
ATOM 706 C CA . VAL A 1 93 ? 2.216 5.854 -2.682 1.00 98.69 93 VAL A CA 1
ATOM 707 C C . VAL A 1 93 ? 1.222 4.736 -2.436 1.00 98.69 93 VAL A C 1
ATOM 709 O O . VAL A 1 93 ? 0.993 3.913 -3.315 1.00 98.69 93 VAL A O 1
ATOM 712 N N . VAL A 1 94 ? 0.631 4.720 -1.245 1.00 98.69 94 VAL A N 1
ATOM 713 C CA . VAL A 1 94 ? -0.414 3.774 -0.845 1.00 98.69 94 VAL A CA 1
ATOM 714 C C . VAL A 1 94 ? -1.709 4.544 -0.659 1.00 98.69 94 VAL A C 1
ATOM 716 O O . VAL A 1 94 ? -1.712 5.583 -0.002 1.00 98.69 94 VAL A O 1
ATOM 719 N N . HIS A 1 95 ? -2.809 4.052 -1.206 1.00 98.38 95 HIS A N 1
ATOM 720 C CA . HIS A 1 95 ? -4.112 4.683 -1.057 1.00 98.38 95 HIS A CA 1
ATOM 721 C C . HIS A 1 95 ? -5.224 3.650 -0.917 1.00 98.38 95 HIS A C 1
ATOM 723 O O . HIS A 1 95 ? -5.100 2.512 -1.371 1.00 98.38 95 HIS A O 1
ATOM 729 N N . THR A 1 96 ? -6.301 4.060 -0.253 1.00 98.62 96 THR A N 1
ATOM 730 C CA . THR A 1 96 ? -7.513 3.258 -0.093 1.00 98.62 96 THR A CA 1
ATOM 731 C C . THR A 1 96 ? -8.632 3.807 -0.964 1.00 98.62 96 THR A C 1
ATOM 733 O O . THR A 1 96 ? -8.727 5.022 -1.131 1.00 98.62 96 THR A O 1
ATOM 736 N N . HIS A 1 97 ? -9.446 2.937 -1.557 1.00 98.12 97 HIS A N 1
ATOM 737 C CA . HIS A 1 97 ? -10.444 3.322 -2.558 1.00 98.12 97 HIS A CA 1
ATOM 738 C C . HIS A 1 97 ? -11.586 2.295 -2.660 1.00 98.12 97 HIS A C 1
ATOM 740 O O . HIS A 1 97 ? -11.589 1.267 -1.982 1.00 98.12 97 HIS A O 1
ATOM 746 N N . ASP A 1 98 ? -12.556 2.575 -3.524 1.00 97.56 98 ASP A N 1
ATOM 747 C CA . ASP A 1 98 ? -13.806 1.824 -3.722 1.00 97.56 98 ASP A CA 1
ATOM 748 C C . ASP A 1 98 ? -13.701 0.584 -4.632 1.00 97.56 98 ASP A C 1
ATOM 750 O O . ASP A 1 98 ? -14.706 -0.005 -5.023 1.00 97.56 98 ASP A O 1
ATOM 754 N N . GLY A 1 99 ? -12.484 0.192 -5.006 1.00 96.75 99 GLY A N 1
ATOM 755 C CA . GLY A 1 99 ? -12.227 -0.884 -5.970 1.00 96.75 99 GLY A CA 1
ATOM 756 C C . GLY A 1 99 ? -12.240 -0.474 -7.446 1.00 96.75 99 GLY A C 1
ATOM 757 O O . GLY A 1 99 ? -11.796 -1.259 -8.279 1.00 96.75 99 GLY A O 1
ATOM 758 N N . THR A 1 100 ? -12.658 0.746 -7.797 1.00 95.75 100 THR A N 1
ATOM 759 C CA . THR A 1 100 ? -12.744 1.200 -9.203 1.00 95.75 100 THR A CA 1
ATOM 760 C C . THR A 1 100 ? -11.535 2.018 -9.674 1.00 95.75 100 THR A C 1
ATOM 762 O O . THR A 1 100 ? -11.414 2.351 -10.853 1.00 95.75 100 THR A O 1
ATOM 765 N N . HIS A 1 101 ? -10.605 2.298 -8.760 1.00 92.38 101 HIS A N 1
ATOM 766 C CA . HIS A 1 101 ? -9.431 3.145 -8.974 1.00 92.38 101 HIS A CA 1
ATOM 767 C C . HIS A 1 101 ? -8.132 2.409 -8.599 1.00 92.38 101 HIS A C 1
ATOM 769 O O . HIS A 1 101 ? -7.530 2.725 -7.575 1.00 92.38 101 HIS A O 1
ATOM 775 N N . PRO A 1 102 ? -7.718 1.387 -9.374 1.00 96.00 102 PRO A N 1
ATOM 776 C CA . PRO A 1 102 ? -6.465 0.679 -9.127 1.00 96.00 102 PR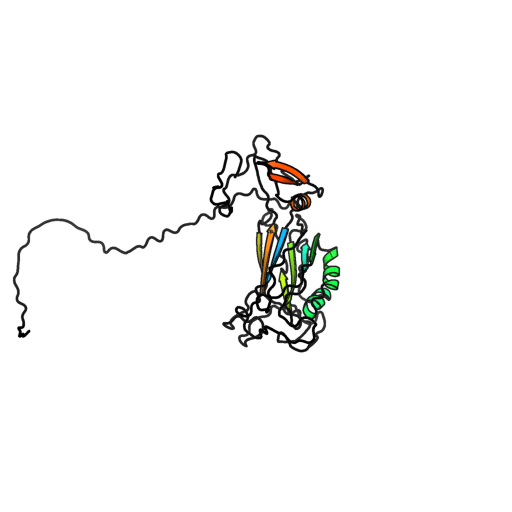O A CA 1
ATOM 777 C C . PRO A 1 102 ? -5.251 1.598 -9.320 1.00 96.00 102 PRO A C 1
ATOM 779 O O . PRO A 1 102 ? -5.332 2.610 -10.017 1.00 96.00 102 PRO A O 1
ATOM 782 N N . SER A 1 103 ? -4.097 1.200 -8.776 1.00 96.50 103 SER A N 1
ATOM 783 C CA . SER A 1 103 ? -2.845 1.967 -8.897 1.00 96.50 103 SER A CA 1
ATOM 784 C C . SER A 1 103 ? -2.413 2.244 -10.340 1.00 96.50 103 SER A C 1
ATOM 786 O O . SER A 1 103 ? -1.753 3.239 -10.623 1.00 96.50 103 SER A O 1
ATOM 788 N N . TRP A 1 104 ? -2.741 1.335 -11.251 1.00 96.88 104 TRP A N 1
ATOM 789 C CA . TRP A 1 104 ? -2.552 1.496 -12.684 1.00 96.88 104 TRP A CA 1
ATOM 790 C C . TRP A 1 104 ? -3.579 0.645 -13.425 1.00 96.88 104 TRP A C 1
ATOM 792 O O . TRP A 1 104 ? -4.157 -0.288 -12.859 1.00 96.88 104 TRP A O 1
ATOM 802 N N . ASP A 1 105 ? -3.795 0.949 -14.702 1.00 94.50 105 ASP A N 1
ATOM 803 C CA . ASP A 1 105 ? -4.643 0.152 -15.584 1.00 94.50 105 ASP A CA 1
ATOM 804 C C . ASP A 1 105 ? -3.836 -0.359 -16.790 1.00 94.50 105 ASP A C 1
ATOM 806 O O . ASP A 1 105 ? -2.719 -0.844 -16.619 1.00 94.50 105 ASP A O 1
ATOM 810 N N . LYS A 1 106 ? -4.396 -0.308 -18.000 1.00 96.19 106 LYS A N 1
ATOM 811 C CA . LYS A 1 106 ? -3.777 -0.835 -19.214 1.00 96.19 106 LYS A CA 1
ATOM 812 C C . LYS A 1 106 ? -2.628 0.032 -19.728 1.00 96.19 106 LYS A C 1
ATOM 814 O O . LYS A 1 106 ? -1.672 -0.507 -20.268 1.00 96.19 106 LYS A O 1
ATOM 819 N N . TYR A 1 107 ? -2.736 1.349 -19.591 1.00 97.81 107 TYR A N 1
ATOM 820 C CA . TYR A 1 107 ? -1.752 2.326 -20.059 1.00 97.81 107 TYR A CA 1
ATOM 821 C C . TYR A 1 107 ? -1.323 3.215 -18.894 1.00 97.81 107 TYR A C 1
ATOM 823 O O . TYR A 1 107 ? -2.139 3.509 -18.014 1.00 97.81 107 TYR A O 1
ATOM 831 N N . ALA A 1 108 ? -0.067 3.659 -18.894 1.00 98.06 108 ALA A N 1
ATOM 832 C CA . ALA A 1 108 ? 0.410 4.617 -17.908 1.00 98.06 108 ALA A CA 1
ATOM 833 C C . ALA A 1 108 ? -0.322 5.961 -18.051 1.00 98.06 108 ALA A C 1
ATOM 835 O O . ALA A 1 108 ? -0.383 6.549 -19.132 1.00 98.06 108 ALA A O 1
ATOM 836 N N . THR A 1 109 ? -0.854 6.471 -16.937 1.00 98.06 109 THR A N 1
ATOM 837 C CA . THR A 1 109 ? -1.193 7.894 -16.826 1.00 98.06 109 THR A CA 1
ATOM 838 C C . THR A 1 109 ? 0.093 8.720 -16.774 1.00 98.06 109 THR A C 1
ATOM 840 O O . THR A 1 109 ? 1.186 8.181 -16.577 1.00 98.06 109 THR A O 1
ATOM 843 N N . GLN A 1 110 ? -0.018 10.047 -16.888 1.00 98.25 110 GLN A N 1
ATOM 844 C CA . GLN A 1 110 ? 1.142 10.916 -16.681 1.00 98.25 110 GLN A CA 1
ATOM 845 C C . GLN A 1 110 ? 1.742 10.714 -15.281 1.00 98.25 110 GLN A C 1
ATOM 847 O O . GLN A 1 110 ? 2.961 10.683 -15.133 1.00 98.25 110 GLN A O 1
ATOM 852 N N . GLY A 1 111 ? 0.905 10.544 -14.255 1.00 98.38 111 GLY A N 1
ATOM 853 C CA . GLY A 1 111 ? 1.336 10.225 -12.902 1.00 98.38 111 GLY A CA 1
ATOM 854 C C . GLY A 1 111 ? 2.122 8.923 -12.801 1.00 98.38 111 GLY A C 1
ATOM 855 O O . GLY A 1 111 ? 3.201 8.919 -12.209 1.00 98.38 111 GLY A O 1
ATOM 856 N N . VAL A 1 112 ? 1.617 7.841 -13.400 1.00 98.62 112 VAL A N 1
ATOM 857 C CA . VAL A 1 112 ? 2.312 6.543 -13.414 1.00 98.62 112 VAL A CA 1
ATOM 858 C C . VAL A 1 112 ? 3.646 6.650 -14.151 1.00 98.62 112 VAL A C 1
ATOM 860 O O . VAL A 1 112 ? 4.656 6.198 -13.623 1.00 98.62 112 VAL A O 1
ATOM 863 N N . ALA A 1 113 ? 3.684 7.315 -15.307 1.00 98.44 113 ALA A N 1
ATOM 864 C CA . ALA A 1 113 ? 4.913 7.509 -16.076 1.00 98.44 113 ALA A CA 1
ATOM 865 C C . ALA A 1 113 ? 5.961 8.353 -15.333 1.00 98.44 113 ALA A C 1
ATOM 867 O O . ALA A 1 113 ? 7.153 8.052 -15.381 1.00 98.44 113 ALA A O 1
ATOM 868 N N . ASN A 1 114 ? 5.535 9.384 -14.599 1.00 98.50 114 ASN A N 1
ATOM 869 C CA . ASN A 1 114 ? 6.441 10.186 -13.776 1.00 98.50 114 ASN A CA 1
ATOM 870 C C . ASN A 1 114 ? 7.041 9.363 -12.631 1.00 98.50 114 ASN A C 1
ATOM 872 O O . ASN A 1 114 ? 8.244 9.462 -12.375 1.00 98.50 114 ASN A O 1
ATOM 876 N N . ILE A 1 115 ? 6.228 8.525 -11.974 1.00 98.50 115 ILE A N 1
ATOM 877 C CA . ILE A 1 115 ? 6.729 7.577 -10.975 1.00 98.50 115 ILE A CA 1
ATOM 878 C C . ILE A 1 115 ? 7.725 6.628 -11.629 1.00 98.50 115 ILE A C 1
ATOM 880 O O . ILE A 1 115 ? 8.824 6.497 -11.112 1.00 98.50 115 ILE A O 1
ATOM 884 N N . ALA A 1 116 ? 7.359 6.014 -12.750 1.00 97.94 116 ALA A N 1
ATOM 885 C CA . ALA A 1 116 ? 8.145 5.013 -13.459 1.00 97.94 116 ALA A CA 1
ATOM 886 C C . ALA A 1 116 ? 9.538 5.504 -13.882 1.00 97.94 116 ALA A C 1
ATOM 888 O O . ALA A 1 116 ? 10.510 4.785 -13.707 1.00 97.94 116 ALA A O 1
ATOM 889 N N . THR A 1 117 ? 9.633 6.728 -14.405 1.00 95.69 117 THR A N 1
ATOM 890 C CA . THR A 1 117 ? 10.866 7.246 -15.030 1.00 95.69 117 THR A CA 1
ATOM 891 C C . THR A 1 117 ? 11.726 8.101 -14.098 1.00 95.69 117 THR A C 1
ATOM 893 O O . THR A 1 117 ? 12.925 8.262 -14.315 1.00 95.69 117 THR A O 1
ATOM 896 N N . THR A 1 118 ? 11.131 8.711 -13.065 1.00 94.44 118 THR A N 1
ATOM 897 C CA . THR A 1 118 ? 11.843 9.668 -12.190 1.00 94.44 118 THR A CA 1
ATOM 898 C C . THR A 1 118 ? 11.562 9.485 -10.702 1.00 94.44 118 THR A C 1
ATOM 900 O O . THR A 1 118 ? 12.198 10.128 -9.865 1.00 94.44 118 THR A O 1
ATOM 903 N N . GLY A 1 119 ? 10.594 8.642 -10.342 1.00 96.50 119 GLY A N 1
ATOM 904 C CA . GLY A 1 119 ? 10.094 8.523 -8.977 1.00 96.50 119 GLY A CA 1
ATOM 905 C C . GLY A 1 119 ? 9.242 9.710 -8.514 1.00 96.50 119 GLY A C 1
ATOM 906 O O . GLY A 1 119 ? 8.885 9.756 -7.334 1.00 96.50 119 GLY A O 1
ATOM 907 N N . ASP A 1 120 ? 8.902 10.666 -9.388 1.00 97.69 120 ASP A N 1
ATOM 908 C CA . ASP A 1 120 ? 8.068 11.814 -9.023 1.00 97.69 120 ASP A CA 1
ATOM 909 C C . ASP A 1 120 ? 6.601 11.401 -8.841 1.00 97.69 120 ASP A C 1
ATOM 911 O O . ASP A 1 120 ? 5.901 10.992 -9.764 1.00 97.69 120 ASP A O 1
ATOM 915 N N . THR A 1 121 ? 6.114 11.569 -7.614 1.00 98.56 121 THR A N 1
ATOM 916 C CA . THR A 1 121 ? 4.759 11.192 -7.191 1.00 98.56 121 THR A CA 1
ATOM 917 C C . THR A 1 121 ? 3.734 12.316 -7.347 1.00 98.56 121 THR A C 1
ATOM 919 O O . THR A 1 121 ? 2.553 12.105 -7.074 1.00 98.56 121 THR A O 1
ATOM 922 N N . THR A 1 122 ? 4.141 13.519 -7.757 1.00 98.56 122 THR A N 1
ATOM 923 C CA . THR A 1 122 ? 3.303 14.729 -7.698 1.00 98.56 122 THR A CA 1
ATOM 924 C C . THR A 1 122 ? 2.061 14.634 -8.584 1.00 98.56 122 THR A C 1
ATOM 926 O O . THR A 1 122 ? 0.944 14.892 -8.119 1.00 98.56 122 THR A O 1
ATOM 929 N N . ALA A 1 123 ? 2.240 14.237 -9.847 1.00 98.50 123 ALA A N 1
ATOM 930 C CA . ALA A 1 123 ? 1.137 14.073 -10.791 1.00 98.50 123 ALA A CA 1
ATOM 931 C C . ALA A 1 123 ? 0.215 12.922 -10.363 1.00 98.50 123 ALA A C 1
ATOM 933 O O . ALA A 1 123 ? -0.987 13.128 -10.227 1.00 98.50 123 ALA A O 1
ATOM 934 N N . TYR A 1 124 ? 0.783 11.766 -10.010 1.00 98.62 124 TYR A N 1
ATOM 935 C CA . TYR A 1 124 ? 0.017 10.605 -9.551 1.00 98.62 124 TYR A CA 1
ATOM 936 C C . TYR A 1 124 ? -0.828 10.905 -8.309 1.00 98.62 124 TYR A C 1
ATOM 938 O O . TYR A 1 124 ? -2.021 10.625 -8.271 1.00 98.62 124 TYR A O 1
ATOM 946 N N . ILE A 1 125 ? -0.247 11.553 -7.295 1.00 98.56 125 ILE A N 1
ATOM 947 C CA . ILE A 1 125 ? -0.987 11.956 -6.094 1.00 98.56 125 ILE A CA 1
ATOM 948 C C . ILE A 1 125 ? -2.122 12.920 -6.448 1.00 98.56 125 ILE A C 1
ATOM 950 O O . ILE A 1 125 ? -3.174 12.858 -5.817 1.00 98.56 125 ILE A O 1
ATOM 954 N N . SER A 1 126 ? -1.934 13.805 -7.427 1.00 98.38 126 SER A N 1
ATOM 955 C CA . SER A 1 126 ? -2.994 14.714 -7.881 1.00 98.38 126 SER A CA 1
ATOM 956 C C . SER A 1 126 ? -4.130 13.966 -8.588 1.00 98.38 126 SER A C 1
ATOM 958 O O . SER A 1 126 ? -5.288 14.335 -8.410 1.00 98.38 126 SER A O 1
ATOM 960 N N . GLU A 1 127 ? -3.809 12.900 -9.327 1.00 97.44 127 GLU A N 1
ATOM 961 C CA . GLU A 1 127 ? -4.775 12.015 -9.992 1.00 97.44 127 GLU A CA 1
ATOM 962 C C . GLU A 1 127 ? -5.606 11.214 -8.979 1.00 97.44 127 GLU A C 1
ATOM 964 O O . GLU A 1 127 ? -6.834 11.204 -9.066 1.00 97.44 127 GLU A O 1
ATOM 969 N N . VAL A 1 128 ? -4.963 10.579 -7.989 1.00 97.25 128 VAL A N 1
ATOM 970 C CA . VAL A 1 128 ? -5.655 9.641 -7.083 1.00 97.25 128 VAL A CA 1
ATOM 971 C C . VAL A 1 128 ? -6.266 10.297 -5.848 1.00 97.25 128 VAL A C 1
ATOM 973 O O . VAL A 1 128 ? -7.219 9.771 -5.286 1.00 97.25 128 VAL A O 1
ATOM 976 N N . ARG A 1 129 ? -5.770 11.453 -5.393 1.00 96.75 129 ARG A N 1
ATOM 977 C CA . ARG A 1 129 ? -6.270 12.110 -4.171 1.00 96.75 129 ARG A CA 1
ATOM 978 C C . ARG A 1 129 ? -7.777 12.407 -4.150 1.00 96.75 129 ARG A C 1
ATOM 980 O O . ARG A 1 129 ? -8.348 12.226 -3.080 1.00 96.75 129 ARG A O 1
ATOM 987 N N . PRO A 1 130 ? -8.434 12.865 -5.233 1.00 96.81 130 PRO A N 1
ATOM 988 C CA . PRO A 1 130 ? -9.885 13.066 -5.208 1.00 96.81 130 PRO A CA 1
ATOM 989 C C . PRO A 1 130 ? -10.688 11.755 -5.185 1.00 96.81 130 PRO A C 1
ATOM 991 O O . PRO A 1 130 ? -11.882 11.794 -4.905 1.00 96.81 130 PRO A O 1
ATOM 994 N N . LEU A 1 131 ? -10.046 10.623 -5.484 1.00 94.88 131 LEU A N 1
ATOM 995 C CA . LEU A 1 131 ? -10.655 9.293 -5.588 1.00 94.88 131 LEU A CA 1
ATOM 996 C C . LEU A 1 131 ? -10.338 8.409 -4.370 1.00 94.88 131 LEU A C 1
ATOM 998 O O . LEU A 1 131 ? -11.061 7.465 -4.067 1.00 94.88 131 LEU A O 1
ATOM 1002 N N . ALA A 1 132 ? -9.248 8.714 -3.668 1.00 97.38 132 ALA A N 1
ATOM 1003 C CA . ALA A 1 132 ? -8.797 7.988 -2.497 1.00 97.38 132 ALA A CA 1
ATOM 1004 C C . ALA A 1 132 ? -9.569 8.405 -1.240 1.00 97.38 132 ALA A C 1
ATOM 1006 O O . ALA A 1 132 ? -9.723 9.591 -0.946 1.00 97.38 132 ALA A O 1
ATOM 1007 N N . HIS A 1 133 ? -9.955 7.426 -0.425 1.00 97.31 133 HIS A N 1
ATOM 1008 C CA . HIS A 1 133 ? -10.478 7.680 0.913 1.00 97.31 133 HIS A CA 1
ATOM 1009 C C . HIS A 1 133 ? -9.375 8.156 1.864 1.00 97.31 133 HIS A C 1
ATOM 1011 O O . HIS A 1 133 ? -9.541 9.135 2.592 1.00 97.31 133 HIS A O 1
ATOM 1017 N N . THR A 1 134 ? -8.223 7.485 1.837 1.00 97.56 134 THR A N 1
ATOM 1018 C CA . THR A 1 134 ? -7.001 7.920 2.521 1.00 97.56 134 THR A CA 1
ATOM 1019 C C . THR A 1 134 ? -5.779 7.599 1.677 1.00 97.56 134 THR A C 1
ATOM 1021 O O . THR A 1 134 ? -5.810 6.697 0.843 1.00 97.56 134 THR A O 1
ATOM 1024 N N . LEU A 1 135 ? -4.695 8.343 1.889 1.00 98.31 135 LEU A N 1
ATOM 1025 C CA . LEU A 1 135 ? -3.450 8.178 1.151 1.00 98.31 135 LEU A CA 1
ATOM 1026 C C . LEU A 1 135 ? -2.256 8.398 2.074 1.00 98.31 135 LEU A C 1
ATOM 1028 O O . LEU A 1 135 ? -2.246 9.315 2.895 1.00 98.31 135 LEU A O 1
ATOM 1032 N N . TRP A 1 136 ? -1.221 7.596 1.872 1.00 98.56 136 TRP A N 1
ATOM 1033 C CA . TRP A 1 136 ? 0.080 7.736 2.498 1.00 98.56 136 TRP A CA 1
ATOM 1034 C C . TRP A 1 136 ? 1.179 7.734 1.433 1.00 98.56 136 TRP A C 1
ATOM 1036 O O . TRP A 1 136 ? 1.159 6.926 0.508 1.00 98.56 136 TRP A O 1
ATOM 1046 N N . ARG A 1 137 ? 2.155 8.635 1.585 1.00 98.38 137 ARG A N 1
ATOM 1047 C CA . ARG A 1 137 ? 3.395 8.634 0.803 1.00 98.38 137 ARG A CA 1
ATOM 1048 C C . ARG A 1 137 ? 4.560 8.308 1.730 1.00 98.38 137 ARG A C 1
ATOM 1050 O O . ARG A 1 137 ? 4.858 9.092 2.633 1.00 98.38 137 ARG A O 1
ATOM 1057 N N . GLY A 1 138 ? 5.201 7.173 1.493 1.00 97.69 138 GLY A N 1
ATOM 1058 C CA . GLY A 1 138 ? 6.362 6.716 2.244 1.00 97.69 138 GLY A CA 1
ATOM 1059 C C . GLY A 1 138 ? 7.671 7.379 1.823 1.00 97.69 138 GLY A C 1
ATOM 1060 O O . GLY A 1 138 ? 7.690 8.146 0.863 1.00 97.69 138 GLY A O 1
ATOM 1061 N N . PRO A 1 139 ? 8.768 7.110 2.548 1.00 96.69 139 PRO A N 1
ATOM 1062 C CA . PRO A 1 139 ? 10.108 7.556 2.179 1.00 96.69 139 PRO A CA 1
ATOM 1063 C C . PRO A 1 139 ? 10.702 6.708 1.043 1.00 96.69 139 PRO A C 1
ATOM 1065 O O . PRO A 1 139 ? 10.246 5.596 0.791 1.00 96.69 139 PRO A O 1
ATOM 1068 N N . VAL A 1 140 ? 11.768 7.209 0.415 1.00 94.94 140 VAL A N 1
ATOM 1069 C CA . VAL A 1 140 ? 12.668 6.397 -0.425 1.00 94.94 140 VAL A CA 1
ATOM 1070 C C . VAL A 1 140 ? 13.335 5.326 0.439 1.00 94.94 140 VAL A C 1
ATOM 1072 O O . VAL A 1 140 ? 13.740 5.613 1.569 1.00 94.94 140 VAL A O 1
ATOM 1075 N N . MET A 1 141 ? 13.472 4.112 -0.091 1.00 93.25 141 MET A N 1
ATOM 1076 C CA . MET A 1 141 ? 14.087 2.979 0.606 1.00 93.25 141 MET A CA 1
ATOM 1077 C C . MET A 1 141 ? 15.253 2.420 -0.203 1.00 93.25 141 MET A C 1
ATOM 1079 O O . MET A 1 141 ? 15.095 2.105 -1.376 1.00 93.25 141 MET A O 1
ATOM 1083 N N . THR A 1 142 ? 16.418 2.255 0.418 1.00 91.62 142 THR A N 1
ATOM 1084 C CA . THR A 1 142 ? 17.538 1.537 -0.207 1.00 91.62 142 THR A CA 1
ATOM 1085 C C . THR A 1 142 ? 17.217 0.049 -0.237 1.00 91.62 142 THR A C 1
ATOM 1087 O O . THR A 1 142 ? 16.861 -0.514 0.804 1.00 91.62 142 THR A O 1
ATOM 1090 N N . SER A 1 143 ? 17.374 -0.585 -1.401 1.00 89.62 143 SER A N 1
ATOM 1091 C CA . SER A 1 143 ? 17.056 -2.006 -1.559 1.00 89.62 143 SER A CA 1
ATOM 1092 C C . SER A 1 143 ? 17.992 -2.896 -0.726 1.00 89.62 143 SER A C 1
ATOM 1094 O O . SER A 1 143 ? 19.124 -2.515 -0.402 1.00 89.62 1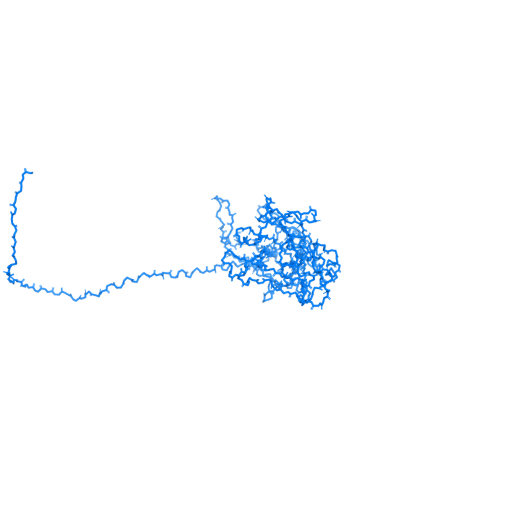43 SER A O 1
ATOM 1096 N N . CYS A 1 144 ? 17.538 -4.107 -0.401 1.00 86.25 144 CYS A N 1
ATOM 1097 C CA . CYS A 1 144 ? 18.280 -5.144 0.309 1.00 86.25 144 CYS A CA 1
ATOM 1098 C C . CYS A 1 144 ? 19.541 -5.618 -0.424 1.00 86.25 144 CYS A C 1
ATOM 1100 O O . CYS A 1 144 ? 20.402 -6.236 0.203 1.00 86.25 144 CYS A O 1
ATOM 1102 N N . GLY A 1 145 ? 19.683 -5.345 -1.725 1.00 79.25 145 GLY A N 1
ATOM 1103 C CA . GLY A 1 145 ? 20.934 -5.574 -2.449 1.00 79.25 145 GLY A CA 1
ATOM 1104 C C . GLY A 1 145 ? 21.820 -4.330 -2.583 1.00 79.25 145 GLY A C 1
ATOM 1105 O O . GLY A 1 145 ? 22.899 -4.429 -3.167 1.00 79.25 145 GLY A O 1
ATOM 1106 N N . GLY A 1 146 ? 21.392 -3.171 -2.075 1.00 81.94 146 GLY A N 1
ATOM 1107 C CA . GLY A 1 146 ? 22.232 -1.982 -1.939 1.00 81.94 146 GLY A CA 1
ATOM 1108 C C . GLY A 1 146 ? 23.245 -2.106 -0.792 1.00 81.94 146 GLY A C 1
ATOM 1109 O O . GLY A 1 146 ? 23.151 -2.979 0.070 1.00 81.94 146 GLY A O 1
ATOM 1110 N N . SER A 1 147 ? 24.225 -1.199 -0.746 1.00 80.88 147 SER A N 1
ATOM 1111 C CA . SER A 1 147 ? 25.303 -1.226 0.262 1.00 80.88 147 SER A CA 1
ATOM 1112 C C . SER A 1 147 ? 24.838 -0.920 1.694 1.00 80.88 147 SER A C 1
ATOM 1114 O O . SER A 1 147 ? 25.504 -1.298 2.661 1.00 80.88 147 SER A O 1
ATOM 1116 N N . ARG A 1 148 ? 23.702 -0.226 1.845 1.00 85.19 148 ARG A N 1
ATOM 1117 C CA . ARG A 1 148 ? 23.099 0.165 3.131 1.00 85.19 148 ARG A CA 1
ATOM 1118 C C . ARG A 1 148 ? 21.576 0.029 3.073 1.00 85.19 148 ARG A C 1
ATOM 1120 O O . ARG A 1 148 ? 20.888 1.043 2.941 1.00 85.19 148 ARG A O 1
ATOM 1127 N N . PRO A 1 149 ? 21.048 -1.201 3.135 1.00 88.69 149 PRO A N 1
ATOM 1128 C CA . PRO A 1 149 ? 19.622 -1.438 2.988 1.00 88.69 149 PRO A CA 1
ATOM 1129 C C . PRO A 1 149 ? 18.833 -0.792 4.125 1.00 88.69 149 PRO A C 1
ATOM 1131 O O . PRO A 1 149 ? 19.267 -0.788 5.281 1.00 88.69 149 PRO A O 1
ATOM 1134 N N . THR A 1 150 ? 17.671 -0.233 3.799 1.00 92.06 150 THR A N 1
ATOM 1135 C CA . THR A 1 150 ? 16.789 0.382 4.797 1.00 92.06 150 THR A CA 1
ATOM 1136 C C . THR A 1 150 ? 15.782 -0.634 5.338 1.00 92.06 150 THR A C 1
ATOM 1138 O O . THR A 1 150 ? 15.333 -1.500 4.586 1.00 92.06 150 THR A O 1
ATOM 1141 N N . PRO A 1 151 ? 15.369 -0.531 6.616 1.00 94.12 151 PRO A N 1
ATOM 1142 C CA . PRO A 1 151 ? 14.248 -1.312 7.127 1.00 94.12 151 PRO A CA 1
ATOM 1143 C C . PRO A 1 151 ? 12.955 -1.052 6.331 1.00 94.12 151 PRO A C 1
ATOM 1145 O O . PRO A 1 151 ? 12.800 0.040 5.780 1.00 94.12 151 PRO A O 1
ATOM 1148 N N . PRO A 1 152 ? 12.001 -2.001 6.326 1.00 95.75 152 PRO A N 1
ATOM 1149 C CA . PRO A 1 152 ? 10.696 -1.809 5.695 1.00 95.75 152 PRO A CA 1
ATOM 1150 C C . PRO A 1 152 ? 9.967 -0.558 6.193 1.00 95.75 152 PRO A C 1
ATOM 1152 O O . PRO A 1 152 ? 9.906 -0.306 7.400 1.00 95.75 152 PRO A O 1
ATOM 1155 N N . ALA A 1 153 ? 9.372 0.203 5.274 1.00 96.69 153 ALA A N 1
ATOM 1156 C CA . ALA A 1 153 ? 8.550 1.355 5.622 1.00 96.69 153 ALA A CA 1
ATOM 1157 C C . ALA A 1 153 ? 7.142 0.905 6.027 1.00 96.69 153 ALA A C 1
ATOM 1159 O O . ALA A 1 153 ? 6.601 -0.044 5.468 1.00 96.69 153 ALA A O 1
ATOM 1160 N N . THR A 1 154 ? 6.532 1.588 6.994 1.00 97.50 154 THR A N 1
ATOM 1161 C CA . THR A 1 154 ? 5.164 1.295 7.451 1.00 97.50 154 THR A CA 1
ATOM 1162 C C . THR A 1 154 ? 4.296 2.528 7.272 1.00 97.50 154 THR A C 1
ATOM 1164 O O . THR A 1 154 ? 4.684 3.624 7.687 1.00 97.50 154 THR A O 1
ATOM 1167 N N . SER A 1 155 ? 3.136 2.352 6.643 1.00 98.00 155 SER A N 1
ATOM 1168 C CA . SER A 1 155 ? 2.182 3.433 6.441 1.00 98.00 155 SER A CA 1
ATOM 1169 C C . SER A 1 155 ? 1.524 3.886 7.741 1.00 98.00 155 SER A C 1
ATOM 1171 O O . SER A 1 155 ? 1.483 3.165 8.739 1.00 98.00 155 SER A O 1
ATOM 1173 N N . VAL A 1 156 ? 1.001 5.111 7.722 1.00 93.88 156 VAL A N 1
ATOM 1174 C CA . VAL A 1 156 ? 0.244 5.691 8.834 1.00 93.88 156 VAL A CA 1
ATOM 1175 C C . VAL A 1 156 ? -1.048 6.309 8.321 1.00 93.88 156 VAL A C 1
ATOM 1177 O O . VAL A 1 156 ? -1.079 6.879 7.231 1.00 93.88 156 VAL A O 1
ATOM 1180 N N . GLY A 1 157 ? -2.104 6.227 9.130 1.00 92.12 157 GLY A N 1
ATOM 1181 C CA . GLY A 1 157 ? -3.354 6.946 8.884 1.00 92.12 157 GLY A CA 1
ATOM 1182 C C . GLY A 1 157 ? -4.197 6.425 7.718 1.00 92.12 157 GLY A C 1
ATOM 1183 O O . GLY A 1 157 ? -5.077 7.155 7.264 1.00 92.12 157 GLY A O 1
ATOM 1184 N N . LEU A 1 158 ? -3.957 5.199 7.240 1.00 97.88 158 LEU A N 1
ATOM 1185 C CA . LEU A 1 158 ? -4.837 4.578 6.254 1.00 97.88 158 LEU A CA 1
ATOM 1186 C C . LEU A 1 158 ? -6.110 4.080 6.938 1.00 97.88 158 LEU A C 1
ATOM 1188 O O . LEU A 1 158 ? -6.061 3.411 7.974 1.00 97.88 158 LEU A O 1
ATOM 1192 N N . LYS A 1 159 ? -7.249 4.421 6.346 1.00 97.56 159 LYS A N 1
ATOM 1193 C CA . LYS A 1 159 ? -8.579 4.038 6.811 1.00 97.56 159 LYS A CA 1
ATOM 1194 C C . LYS A 1 159 ? -9.302 3.279 5.715 1.00 97.56 159 LYS A C 1
ATOM 1196 O O . LYS A 1 159 ? -9.092 3.546 4.529 1.00 97.56 159 LYS A O 1
ATOM 1201 N N . LEU A 1 160 ? -10.171 2.371 6.129 1.00 98.25 160 LEU A N 1
ATOM 1202 C CA . LEU A 1 160 ? -11.101 1.659 5.271 1.00 98.25 160 LEU A CA 1
ATOM 1203 C C . LEU A 1 160 ? -12.513 1.795 5.833 1.00 98.25 160 LEU A C 1
ATOM 1205 O O . LEU A 1 160 ? -12.719 1.924 7.041 1.00 98.25 160 LEU A O 1
ATOM 1209 N N . ASN A 1 161 ? -13.484 1.758 4.935 1.00 97.06 161 ASN A N 1
ATOM 1210 C CA . ASN A 1 161 ? -14.902 1.632 5.249 1.00 97.06 161 ASN A CA 1
ATOM 1211 C C . ASN A 1 161 ? -15.556 0.741 4.191 1.00 97.06 161 ASN A C 1
ATOM 1213 O O . ASN A 1 161 ? -14.918 0.402 3.196 1.00 97.06 161 ASN A O 1
ATOM 1217 N N . GLU A 1 162 ? -16.818 0.374 4.388 1.00 96.19 162 GLU A N 1
ATOM 1218 C CA . GLU A 1 162 ? -17.543 -0.516 3.475 1.00 96.19 162 GLU A CA 1
ATOM 1219 C C . GLU A 1 162 ? -17.529 -0.042 2.009 1.00 96.19 162 GLU A C 1
ATOM 1221 O O . GLU A 1 162 ? -17.479 -0.864 1.103 1.00 96.19 162 GLU A O 1
ATOM 1226 N N . GLN A 1 163 ? -17.524 1.274 1.759 1.00 97.25 163 GLN A N 1
ATOM 1227 C CA . GLN A 1 163 ? -17.468 1.835 0.403 1.00 97.25 163 GLN A CA 1
ATOM 1228 C C . GLN A 1 163 ? -16.043 1.956 -0.144 1.00 97.25 163 GLN A C 1
ATOM 1230 O O . GLN A 1 163 ? -15.879 2.171 -1.336 1.00 97.25 163 GLN A O 1
ATOM 1235 N N . ASN A 1 164 ? -15.019 1.875 0.707 1.00 98.00 164 ASN A N 1
ATOM 1236 C CA . ASN A 1 164 ? -13.614 2.072 0.360 1.00 98.00 164 ASN A CA 1
ATOM 1237 C C . ASN A 1 164 ? -12.767 0.980 1.021 1.00 98.00 164 ASN A C 1
ATOM 1239 O O . ASN A 1 164 ? -11.987 1.254 1.938 1.00 98.00 164 ASN A O 1
ATOM 1243 N N . SER A 1 165 ? -12.993 -0.267 0.609 1.00 98.44 165 SER A N 1
ATOM 1244 C CA . SER A 1 165 ? -12.383 -1.460 1.203 1.00 98.44 165 SER A CA 1
ATOM 1245 C C . SER A 1 165 ? -11.100 -1.915 0.503 1.00 98.44 165 SER A C 1
ATOM 1247 O O . SER A 1 165 ? -10.413 -2.806 1.007 1.00 98.44 165 SER A O 1
ATOM 1249 N N . TRP A 1 166 ? -10.755 -1.303 -0.632 1.00 98.69 166 TRP A N 1
ATOM 1250 C CA . TRP A 1 166 ? -9.616 -1.700 -1.449 1.00 98.69 166 TRP A CA 1
ATOM 1251 C C . TRP A 1 166 ? -8.366 -0.897 -1.110 1.00 98.69 166 TRP A C 1
ATOM 1253 O O . TRP A 1 166 ? -8.437 0.295 -0.808 1.00 98.69 166 TRP A O 1
ATOM 1263 N N . VAL A 1 167 ? -7.211 -1.555 -1.187 1.00 98.75 167 VAL A N 1
ATOM 1264 C CA . VAL A 1 167 ? -5.884 -0.969 -0.983 1.00 98.75 167 VAL A CA 1
ATOM 1265 C C . VAL A 1 167 ? -5.065 -1.112 -2.261 1.00 98.75 167 VAL A C 1
ATOM 1267 O O . VAL A 1 167 ? -5.005 -2.186 -2.858 1.00 98.75 167 VAL A O 1
ATOM 1270 N N . SER A 1 168 ? -4.392 -0.032 -2.634 1.00 98.56 168 SER A N 1
ATOM 1271 C CA . SER A 1 168 ? -3.557 0.075 -3.826 1.00 98.56 168 SER A CA 1
ATOM 1272 C C . SER A 1 168 ? -2.229 0.738 -3.463 1.00 98.56 168 SER A C 1
ATOM 1274 O O . SER A 1 168 ? -2.186 1.639 -2.622 1.00 98.56 168 SER A O 1
ATOM 1276 N N . ALA A 1 169 ? -1.131 0.276 -4.058 1.00 98.50 169 ALA A N 1
ATOM 1277 C CA . ALA A 1 169 ? 0.213 0.795 -3.825 1.00 98.50 169 ALA A CA 1
ATOM 1278 C C . ALA A 1 169 ? 1.026 0.834 -5.121 1.00 98.50 169 ALA A C 1
ATOM 1280 O O . ALA A 1 169 ? 0.891 -0.070 -5.938 1.00 98.50 169 ALA A O 1
ATOM 1281 N N . ILE A 1 170 ? 1.903 1.825 -5.280 1.00 98.75 170 ILE A N 1
ATOM 1282 C CA . ILE A 1 170 ? 2.820 1.927 -6.424 1.00 98.75 170 ILE A CA 1
ATOM 1283 C C . ILE A 1 170 ? 4.138 2.597 -6.020 1.00 98.75 170 ILE A C 1
ATOM 1285 O O . ILE A 1 170 ? 4.147 3.514 -5.191 1.00 98.75 170 ILE A O 1
ATOM 1289 N N . HIS A 1 171 ? 5.242 2.150 -6.616 1.00 98.31 171 HIS A N 1
ATOM 1290 C CA . HIS A 1 171 ? 6.521 2.861 -6.647 1.00 98.31 171 HIS A CA 1
ATOM 1291 C C . HIS A 1 171 ? 7.385 2.418 -7.831 1.00 98.31 171 HIS A C 1
ATOM 1293 O O . HIS A 1 171 ? 7.146 1.380 -8.446 1.00 98.31 171 HIS A O 1
ATOM 1299 N N . MET A 1 172 ? 8.429 3.200 -8.095 1.00 97.38 172 MET A N 1
ATOM 1300 C CA . MET A 1 172 ? 9.499 2.870 -9.034 1.00 97.38 172 MET A CA 1
ATOM 1301 C C . MET A 1 172 ? 10.449 1.848 -8.418 1.00 97.38 172 MET A C 1
ATOM 1303 O O . MET A 1 172 ? 10.725 1.900 -7.210 1.00 97.38 172 MET A O 1
ATOM 1307 N N . MET A 1 173 ? 10.994 0.978 -9.259 1.00 93.81 173 MET A N 1
ATOM 1308 C CA . MET A 1 173 ? 12.200 0.211 -8.971 1.00 93.81 173 MET A CA 1
ATOM 1309 C C . MET A 1 173 ? 13.377 0.923 -9.628 1.00 93.81 173 MET A C 1
ATOM 1311 O O . MET A 1 173 ? 13.340 1.162 -10.826 1.00 93.81 173 MET A O 1
ATOM 1315 N N . ALA A 1 174 ? 14.392 1.314 -8.864 1.00 90.62 174 ALA A N 1
ATOM 1316 C CA . ALA A 1 174 ? 15.350 2.311 -9.320 1.00 90.62 174 ALA A CA 1
ATOM 1317 C C . ALA A 1 174 ? 16.812 1.881 -9.135 1.00 90.62 174 ALA A C 1
ATOM 1319 O O . ALA A 1 174 ? 17.153 1.326 -8.088 1.00 90.62 174 ALA A O 1
ATOM 1320 N N . PRO A 1 175 ? 17.703 2.218 -10.080 1.00 89.69 175 PRO A N 1
ATOM 1321 C CA . PRO A 1 175 ? 17.407 2.832 -11.374 1.00 89.69 175 PRO A CA 1
ATOM 1322 C C . PRO A 1 175 ? 16.696 1.835 -12.290 1.00 89.69 175 PRO A C 1
ATOM 1324 O O . PRO A 1 175 ? 16.843 0.629 -12.124 1.00 89.69 175 PRO A O 1
ATOM 1327 N N . SER A 1 176 ? 15.903 2.347 -13.215 1.00 92.38 176 SER A N 1
ATOM 1328 C CA . SER A 1 176 ? 15.306 1.594 -14.311 1.00 92.38 176 SER A CA 1
ATOM 1329 C C . SER A 1 176 ? 14.896 2.578 -15.410 1.00 92.38 176 SER A C 1
ATOM 1331 O O . SER A 1 176 ? 14.849 3.781 -15.138 1.00 92.38 176 SER A O 1
ATOM 1333 N N . PRO A 1 177 ? 14.617 2.092 -16.629 1.00 94.25 177 PRO A N 1
ATOM 1334 C CA . PRO A 1 177 ? 14.020 2.897 -17.691 1.00 94.25 177 PRO A CA 1
ATOM 1335 C C . PRO A 1 177 ? 12.674 3.485 -17.246 1.00 94.25 177 PRO A C 1
ATOM 1337 O O . PRO A 1 177 ? 12.513 4.704 -17.167 1.00 94.25 177 PRO A O 1
ATOM 1340 N N . ASP A 1 178 ? 11.727 2.613 -16.894 1.00 97.00 178 ASP A N 1
ATOM 1341 C CA . ASP A 1 178 ? 10.374 2.992 -16.496 1.00 97.00 178 ASP A CA 1
ATOM 1342 C C . ASP A 1 178 ? 9.665 1.908 -15.651 1.00 97.00 178 ASP A C 1
ATOM 1344 O O . ASP A 1 178 ? 8.452 1.688 -15.739 1.00 97.00 178 ASP A O 1
ATOM 1348 N N . TRP A 1 179 ? 10.411 1.188 -14.815 1.00 97.12 179 TRP A N 1
ATOM 1349 C CA . TRP A 1 179 ? 9.879 -0.002 -14.159 1.00 97.12 179 TRP A CA 1
ATOM 1350 C C . TRP A 1 179 ? 9.220 0.307 -12.816 1.00 97.12 179 TRP A C 1
ATOM 1352 O O . TRP A 1 179 ? 9.801 0.926 -11.916 1.00 97.12 179 TRP A O 1
ATOM 1362 N N . ILE A 1 180 ? 8.000 -0.200 -12.645 1.00 98.44 180 ILE A N 1
ATOM 1363 C CA . ILE A 1 180 ? 7.186 -0.044 -11.439 1.00 98.44 180 ILE A CA 1
ATOM 1364 C C . ILE A 1 180 ? 6.867 -1.391 -10.794 1.00 98.44 180 ILE A C 1
ATOM 1366 O O . ILE A 1 180 ? 6.865 -2.447 -11.420 1.00 98.44 180 ILE A O 1
ATOM 1370 N N . THR A 1 181 ? 6.530 -1.355 -9.513 1.00 98.25 181 THR A N 1
ATOM 1371 C CA . THR A 1 181 ? 5.860 -2.461 -8.824 1.00 98.25 181 THR A CA 1
ATOM 1372 C C . THR A 1 181 ? 4.844 -1.896 -7.835 1.00 98.25 181 THR A C 1
ATOM 1374 O O . THR A 1 181 ? 4.766 -0.680 -7.622 1.00 98.25 181 THR A O 1
ATOM 1377 N N . GLY A 1 182 ? 4.020 -2.762 -7.252 1.00 97.75 182 GLY A N 1
ATOM 1378 C CA . GLY A 1 182 ? 2.927 -2.312 -6.413 1.00 97.75 182 GLY A CA 1
ATOM 1379 C C . GLY A 1 182 ? 1.866 -3.351 -6.097 1.00 97.75 182 GLY A C 1
ATOM 1380 O O . GLY A 1 182 ? 1.948 -4.517 -6.481 1.00 97.75 182 GLY A O 1
ATOM 1381 N N . ILE A 1 183 ? 0.815 -2.867 -5.442 1.00 98.31 183 ILE A N 1
ATOM 1382 C CA . ILE A 1 183 ? -0.481 -3.532 -5.353 1.00 98.31 183 ILE A CA 1
ATOM 1383 C C . ILE A 1 183 ? -1.381 -2.854 -6.383 1.00 98.31 183 ILE A C 1
ATOM 1385 O O . ILE A 1 183 ? -1.704 -1.672 -6.227 1.00 98.31 183 ILE A O 1
ATOM 1389 N N . LYS A 1 184 ? -1.812 -3.597 -7.411 1.00 97.12 184 LYS A N 1
ATOM 1390 C CA . LYS A 1 184 ? -2.755 -3.059 -8.400 1.00 97.12 184 LYS A CA 1
ATOM 1391 C C . LYS A 1 184 ? -4.075 -2.669 -7.735 1.00 97.12 184 LYS A C 1
ATOM 1393 O O . LYS A 1 184 ? -4.500 -1.539 -7.917 1.00 97.12 184 LYS A O 1
ATOM 1398 N N . ALA A 1 185 ? -4.680 -3.598 -6.991 1.00 97.56 185 ALA A N 1
ATOM 1399 C CA . ALA A 1 185 ? -5.775 -3.378 -6.044 1.00 97.56 185 ALA A CA 1
ATOM 1400 C C . ALA A 1 185 ? -6.009 -4.668 -5.232 1.00 97.56 185 ALA A C 1
ATOM 1402 O O . ALA A 1 185 ? -5.980 -5.762 -5.800 1.00 97.56 185 ALA A O 1
ATOM 1403 N N . VAL A 1 186 ? -6.261 -4.568 -3.924 1.00 98.44 186 VAL A N 1
ATOM 1404 C CA . VAL A 1 186 ? -6.678 -5.707 -3.085 1.00 98.44 186 VAL A CA 1
ATOM 1405 C C . VAL A 1 186 ? -7.804 -5.313 -2.136 1.00 98.44 186 VAL A C 1
ATOM 1407 O O . VAL A 1 186 ? -7.674 -4.352 -1.386 1.00 98.44 186 VAL A O 1
ATOM 1410 N N . ASP A 1 187 ? -8.903 -6.064 -2.154 1.00 98.50 187 ASP A N 1
ATOM 1411 C CA . ASP A 1 187 ? -10.019 -5.864 -1.227 1.00 98.50 187 ASP A CA 1
ATOM 1412 C C . ASP A 1 187 ? -9.666 -6.407 0.158 1.00 98.50 187 ASP A C 1
ATOM 1414 O O . ASP A 1 187 ? -9.219 -7.550 0.275 1.00 98.50 187 ASP A O 1
ATOM 1418 N N . MET A 1 188 ? -9.868 -5.628 1.215 1.00 98.31 188 MET A N 1
ATOM 1419 C CA . MET A 1 188 ? -9.713 -6.085 2.598 1.00 98.31 188 MET A CA 1
ATOM 1420 C C . MET A 1 188 ? -11.035 -6.544 3.220 1.00 98.31 188 MET A C 1
ATOM 1422 O O . MET A 1 188 ? -10.995 -7.234 4.242 1.00 98.31 188 MET A O 1
ATOM 1426 N N . CYS A 1 189 ? -12.182 -6.219 2.617 1.00 97.88 189 CYS A N 1
ATOM 1427 C CA . CYS A 1 189 ? -13.481 -6.735 3.028 1.00 97.88 189 CYS A CA 1
ATOM 1428 C C . CYS A 1 189 ? -13.761 -8.061 2.309 1.00 97.88 189 CYS A C 1
ATOM 1430 O O . CYS A 1 189 ? -13.884 -8.106 1.091 1.00 97.88 189 CYS A O 1
ATOM 1432 N N . VAL A 1 190 ? -13.845 -9.165 3.049 1.00 94.44 190 VAL A N 1
ATOM 1433 C CA . VAL A 1 190 ? -14.100 -10.499 2.489 1.00 94.44 190 VAL A CA 1
ATOM 1434 C C . VAL A 1 190 ? -15.276 -11.114 3.231 1.00 94.44 190 VAL A C 1
ATOM 1436 O O . VAL A 1 190 ? -15.300 -11.125 4.459 1.00 94.44 190 VAL A O 1
ATOM 1439 N N . ASP A 1 191 ? -16.278 -11.581 2.487 1.00 94.69 191 ASP A N 1
ATOM 1440 C CA . ASP A 1 191 ? -17.496 -12.193 3.035 1.00 94.69 191 ASP A CA 1
ATOM 1441 C C . ASP A 1 191 ? -18.218 -11.321 4.089 1.00 94.69 191 ASP A C 1
ATOM 1443 O O . ASP A 1 191 ? -18.844 -11.827 5.018 1.00 94.69 191 ASP A O 1
ATOM 1447 N N . GLY A 1 192 ? -18.132 -9.991 3.947 1.00 95.88 192 GLY A N 1
ATOM 1448 C CA . GLY A 1 192 ? -18.751 -9.015 4.855 1.00 95.88 192 GLY A CA 1
ATOM 1449 C C . GLY A 1 192 ? -17.936 -8.681 6.111 1.00 95.88 192 GLY A C 1
ATOM 1450 O O . GLY A 1 192 ? -18.410 -7.906 6.947 1.00 95.88 192 GLY A O 1
ATOM 1451 N N . TYR A 1 193 ? -16.715 -9.208 6.240 1.00 96.00 193 TYR A N 1
ATOM 1452 C CA . TYR A 1 193 ? -15.827 -8.972 7.379 1.00 96.00 193 TYR A CA 1
ATOM 1453 C C . TYR A 1 193 ? -14.446 -8.469 6.950 1.00 96.00 193 TYR A C 1
ATOM 1455 O O . TYR A 1 193 ? -13.926 -8.822 5.890 1.00 96.00 193 TYR A O 1
ATOM 1463 N N . TRP A 1 194 ? -13.818 -7.655 7.795 1.00 96.25 194 TRP A N 1
ATOM 1464 C CA . TRP A 1 194 ? -12.445 -7.218 7.565 1.00 96.25 194 TRP A CA 1
ATOM 1465 C C . TRP A 1 194 ? -11.468 -8.382 7.712 1.00 96.25 194 TRP A C 1
ATOM 1467 O O . TRP A 1 194 ? -11.440 -9.075 8.731 1.00 96.25 194 TRP A O 1
ATOM 1477 N N . SER A 1 195 ? -10.610 -8.562 6.711 1.00 95.19 195 SER A N 1
ATOM 1478 C CA . SER A 1 195 ? -9.461 -9.461 6.803 1.00 95.19 195 SER A CA 1
ATOM 1479 C C . SER A 1 195 ? -8.502 -8.948 7.880 1.00 95.19 195 SER A C 1
ATOM 1481 O O . SER A 1 195 ? -8.142 -7.769 7.873 1.00 95.19 195 SER A O 1
ATOM 1483 N N . ARG A 1 196 ? -8.042 -9.822 8.787 1.00 91.06 196 ARG A N 1
ATOM 1484 C CA . ARG A 1 196 ? -7.053 -9.438 9.815 1.00 91.06 196 ARG A CA 1
ATOM 1485 C C . ARG A 1 196 ? -5.760 -8.944 9.170 1.00 91.06 196 ARG A C 1
ATOM 1487 O O . ARG A 1 196 ? -5.232 -7.902 9.544 1.00 91.06 196 ARG A O 1
ATOM 1494 N N . SER A 1 197 ? -5.274 -9.691 8.188 1.00 94.81 197 SER A N 1
ATOM 1495 C CA . SER A 1 197 ? -4.119 -9.311 7.392 1.00 94.81 197 SER A CA 1
ATOM 1496 C C . SER A 1 197 ? -4.187 -9.905 5.991 1.00 94.81 197 SER A C 1
ATOM 1498 O O . SER A 1 197 ? -4.888 -10.891 5.747 1.00 94.81 197 SER A O 1
ATOM 1500 N N . LYS A 1 198 ? -3.449 -9.292 5.065 1.00 96.94 198 LYS A N 1
ATOM 1501 C CA . LYS A 1 198 ? -3.146 -9.839 3.741 1.00 96.94 198 LYS A CA 1
ATOM 1502 C C . LYS A 1 198 ? -1.685 -9.574 3.405 1.00 96.94 198 LYS A C 1
ATOM 1504 O O . LYS A 1 198 ? -1.179 -8.483 3.654 1.00 96.94 198 LYS A O 1
ATOM 1509 N N . THR A 1 199 ? -1.037 -10.558 2.794 1.00 97.88 199 THR A N 1
ATOM 1510 C CA . THR A 1 199 ? 0.298 -10.401 2.211 1.00 97.88 199 THR A CA 1
ATOM 1511 C C . THR A 1 199 ? 0.170 -10.400 0.697 1.00 97.88 199 THR A C 1
ATOM 1513 O O . THR A 1 199 ? -0.399 -11.330 0.125 1.00 97.88 199 THR A O 1
ATOM 1516 N N . VAL A 1 200 ? 0.694 -9.363 0.049 1.00 98.12 200 VAL A N 1
ATOM 1517 C CA . VAL A 1 200 ? 0.734 -9.238 -1.411 1.00 98.12 200 VAL A CA 1
ATOM 1518 C C . VAL A 1 200 ? 2.187 -9.119 -1.843 1.00 98.12 200 VAL A C 1
ATOM 1520 O O . VAL A 1 200 ? 2.892 -8.218 -1.403 1.00 98.12 200 VAL A O 1
ATOM 1523 N N . THR A 1 201 ? 2.649 -10.015 -2.706 1.00 97.38 201 THR A N 1
ATOM 1524 C CA . THR A 1 201 ? 3.985 -9.933 -3.308 1.00 97.38 201 THR A CA 1
ATOM 1525 C C . THR A 1 201 ? 3.906 -9.237 -4.662 1.00 97.38 201 THR A C 1
ATOM 1527 O O . THR A 1 201 ? 3.054 -9.592 -5.477 1.00 97.38 201 THR A O 1
ATOM 1530 N N . GLY A 1 202 ? 4.784 -8.268 -4.909 1.00 94.25 202 GLY A N 1
ATOM 1531 C CA . GLY A 1 202 ? 4.856 -7.535 -6.171 1.00 94.25 202 GLY A CA 1
ATOM 1532 C C . GLY A 1 202 ? 5.884 -8.129 -7.134 1.00 94.25 202 GLY A C 1
ATOM 1533 O O . GLY A 1 202 ? 7.028 -8.387 -6.754 1.00 94.25 202 GLY A O 1
ATOM 1534 N N . VAL A 1 203 ? 5.464 -8.310 -8.385 1.00 92.62 203 VAL A N 1
ATOM 1535 C CA . VAL A 1 203 ? 6.340 -8.467 -9.559 1.00 92.62 203 VAL A CA 1
ATOM 1536 C C . VAL A 1 203 ? 6.580 -7.101 -10.204 1.00 92.62 203 VAL A C 1
ATOM 1538 O O . VAL A 1 203 ? 5.947 -6.114 -9.816 1.00 92.62 203 VAL A O 1
ATOM 1541 N N . VAL A 1 204 ? 7.503 -7.023 -11.158 1.00 95.62 204 VAL A N 1
ATOM 1542 C CA . VAL A 1 204 ? 7.850 -5.767 -11.832 1.00 95.62 204 VAL A CA 1
ATOM 1543 C C . VAL A 1 204 ? 7.057 -5.622 -13.122 1.00 95.62 204 VAL A C 1
ATOM 1545 O O . VAL A 1 204 ? 6.831 -6.601 -13.829 1.00 95.62 204 VAL A O 1
ATOM 1548 N N . TYR A 1 205 ? 6.657 -4.395 -13.428 1.00 97.88 205 TYR A N 1
ATOM 1549 C CA . TYR A 1 205 ? 5.995 -4.023 -14.665 1.00 97.88 205 TYR A CA 1
ATOM 1550 C C . TYR A 1 205 ? 6.787 -2.926 -15.367 1.00 97.88 205 TYR A C 1
ATOM 1552 O O . TYR A 1 205 ? 7.238 -1.979 -14.727 1.00 97.88 205 TYR A O 1
ATOM 1560 N N . ASP A 1 206 ? 6.908 -3.060 -16.677 1.00 97.62 206 ASP A N 1
ATOM 1561 C CA . ASP A 1 206 ? 7.331 -2.020 -17.604 1.00 97.62 206 ASP A CA 1
ATOM 1562 C C . ASP A 1 206 ? 6.149 -1.071 -17.843 1.00 97.62 206 ASP A C 1
ATOM 1564 O O . ASP A 1 206 ? 5.020 -1.536 -18.059 1.00 97.62 206 ASP A O 1
ATOM 1568 N N . ALA A 1 207 ? 6.365 0.240 -17.710 1.00 98.38 207 ALA A N 1
ATOM 1569 C CA . ALA A 1 207 ? 5.290 1.223 -17.816 1.00 98.38 207 ALA A CA 1
ATOM 1570 C C . ALA A 1 207 ? 4.947 1.599 -19.271 1.00 98.38 207 ALA A C 1
ATOM 1572 O O . ALA A 1 207 ? 3.901 2.226 -19.493 1.00 98.38 207 ALA A O 1
ATOM 1573 N N . GLY A 1 208 ? 5.773 1.201 -20.243 1.00 97.94 208 GLY A N 1
ATOM 1574 C CA . GLY A 1 208 ? 5.585 1.436 -21.671 1.00 97.94 208 GLY A CA 1
ATOM 1575 C C . GLY A 1 208 ? 5.885 2.870 -22.115 1.00 97.94 208 GLY A C 1
ATOM 1576 O O . GLY A 1 208 ? 5.234 3.377 -23.035 1.00 97.94 208 GLY A O 1
ATOM 1577 N N . VAL A 1 209 ? 6.791 3.557 -21.419 1.00 98.00 209 VAL A N 1
ATOM 1578 C CA . VAL A 1 209 ? 7.183 4.957 -21.651 1.00 98.00 209 VAL A CA 1
ATOM 1579 C C . VAL A 1 209 ? 8.697 5.155 -21.803 1.00 98.00 209 VAL A C 1
ATOM 1581 O O . VAL A 1 209 ? 9.114 6.261 -22.158 1.00 98.00 209 VAL A O 1
ATOM 1584 N N . ASP A 1 210 ? 9.514 4.121 -21.590 1.00 97.38 210 ASP A N 1
ATOM 1585 C CA . ASP A 1 210 ? 10.936 4.090 -21.947 1.00 97.38 210 ASP A CA 1
ATOM 1586 C C . ASP A 1 210 ? 11.373 2.676 -22.376 1.00 97.38 210 ASP A C 1
ATOM 1588 O O . ASP A 1 210 ? 11.267 1.726 -21.614 1.00 97.38 210 ASP A O 1
ATOM 1592 N N . ALA A 1 211 ? 11.918 2.534 -23.586 1.00 95.31 211 ALA A N 1
ATOM 1593 C CA . ALA A 1 211 ? 12.292 1.238 -24.165 1.00 95.31 211 ALA A CA 1
ATOM 1594 C C . ALA A 1 211 ? 13.686 0.721 -23.740 1.00 95.31 211 ALA A C 1
ATOM 1596 O O . ALA A 1 211 ? 14.275 -0.133 -24.415 1.00 95.31 211 ALA A O 1
ATOM 1597 N N . GLY A 1 212 ? 14.271 1.264 -22.670 1.00 92.69 212 GLY A N 1
ATOM 1598 C CA . GLY A 1 212 ? 15.499 0.733 -22.086 1.00 92.69 212 GLY A CA 1
ATOM 1599 C C . GLY A 1 212 ? 15.347 -0.731 -21.642 1.00 92.69 212 GLY A C 1
ATOM 1600 O O . GLY A 1 212 ? 14.304 -1.151 -21.160 1.00 92.69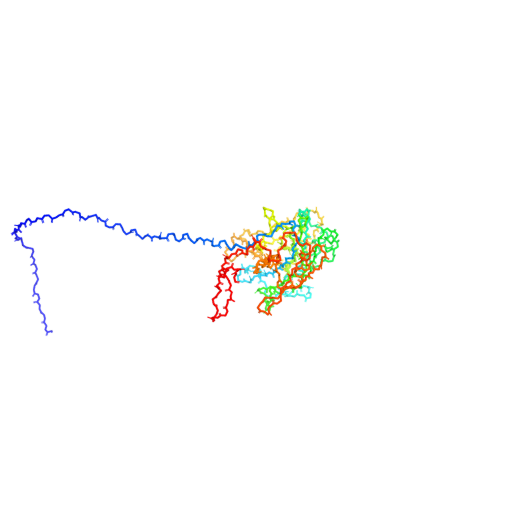 212 GLY A O 1
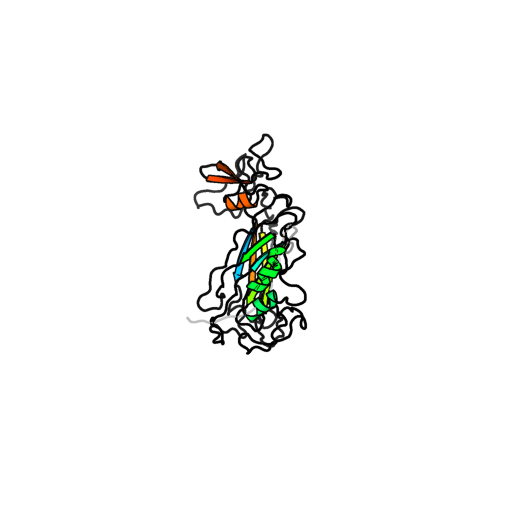ATOM 1601 N N . MET A 1 213 ? 16.401 -1.537 -21.799 1.00 87.81 213 MET A N 1
ATOM 1602 C CA . MET A 1 213 ? 16.347 -2.986 -21.513 1.00 87.81 213 MET A CA 1
ATOM 1603 C C . MET A 1 213 ? 17.086 -3.405 -20.235 1.00 87.81 213 MET A C 1
ATOM 1605 O O . MET A 1 213 ? 16.957 -4.547 -19.805 1.00 87.81 213 MET A O 1
ATOM 1609 N N . TYR A 1 214 ? 17.887 -2.517 -19.643 1.00 87.44 214 TYR A N 1
ATOM 1610 C CA . TYR A 1 214 ? 18.738 -2.811 -18.483 1.00 87.44 214 TYR A CA 1
ATOM 1611 C C . TYR A 1 214 ? 18.647 -1.680 -17.457 1.00 87.44 214 TYR A C 1
ATOM 1613 O O . TYR A 1 214 ? 18.268 -0.560 -17.798 1.00 87.44 214 TYR A O 1
ATOM 1621 N N . PHE A 1 215 ? 19.033 -1.946 -16.206 1.00 86.00 215 PHE A N 1
ATOM 1622 C CA . PHE A 1 215 ? 18.861 -0.996 -15.095 1.00 86.00 215 PHE A CA 1
ATOM 1623 C C . PHE A 1 215 ? 19.497 0.384 -15.338 1.00 86.00 215 PHE A C 1
ATOM 1625 O O . PHE A 1 215 ? 19.036 1.379 -14.787 1.00 86.00 215 PHE A O 1
ATOM 1632 N N . ASN A 1 216 ? 20.576 0.444 -16.126 1.00 79.56 216 ASN A N 1
ATOM 1633 C CA . ASN A 1 216 ? 21.358 1.660 -16.370 1.00 79.56 216 ASN A CA 1
ATOM 1634 C C . ASN A 1 216 ? 21.544 1.948 -17.871 1.00 79.56 216 ASN A C 1
ATOM 1636 O O . ASN A 1 216 ? 22.636 2.318 -18.312 1.00 79.56 216 ASN A O 1
ATOM 1640 N N . THR A 1 217 ? 20.510 1.717 -18.684 1.00 84.31 217 THR A N 1
ATOM 1641 C CA . THR A 1 217 ? 20.506 2.185 -20.079 1.00 84.31 217 THR A CA 1
ATOM 1642 C C . THR A 1 217 ? 20.192 3.672 -20.161 1.00 84.31 217 THR A C 1
ATOM 1644 O O . THR A 1 217 ? 19.461 4.207 -19.335 1.00 84.31 217 THR A O 1
ATOM 1647 N N . ALA A 1 218 ? 20.712 4.337 -21.194 1.00 86.19 218 ALA A N 1
ATOM 1648 C CA . ALA A 1 218 ? 20.257 5.678 -21.542 1.00 86.19 218 ALA A CA 1
ATOM 1649 C C . ALA A 1 218 ? 18.765 5.655 -21.901 1.00 86.19 218 ALA A C 1
ATOM 1651 O O . ALA A 1 218 ? 18.308 4.689 -22.513 1.00 86.19 218 ALA A O 1
ATOM 1652 N N . ASN A 1 219 ? 18.053 6.731 -21.567 1.00 88.81 219 ASN A N 1
ATOM 1653 C CA . ASN A 1 219 ? 16.625 6.856 -21.845 1.00 88.81 219 ASN A CA 1
ATOM 1654 C C . ASN A 1 219 ? 16.323 6.653 -23.335 1.00 88.81 219 ASN A C 1
ATOM 1656 O O . ASN A 1 219 ? 16.956 7.277 -24.200 1.00 88.81 219 ASN A O 1
ATOM 1660 N N . VAL A 1 220 ? 15.304 5.847 -23.621 1.00 95.12 220 VAL A N 1
ATOM 1661 C CA . VAL A 1 220 ? 14.720 5.650 -24.950 1.00 95.12 220 VAL A CA 1
ATOM 1662 C C . VAL A 1 220 ? 13.225 5.980 -24.863 1.00 95.12 220 VAL A C 1
ATOM 1664 O O . VAL A 1 220 ? 12.399 5.072 -24.834 1.00 95.12 220 VAL A O 1
ATOM 1667 N N . PRO A 1 221 ? 12.848 7.273 -24.806 1.00 95.88 221 PRO A N 1
ATOM 1668 C CA . PRO A 1 221 ? 11.488 7.665 -24.457 1.00 95.88 221 PRO A CA 1
ATOM 1669 C C . PRO A 1 221 ? 10.453 7.178 -25.468 1.00 95.88 221 PRO A C 1
ATOM 1671 O O . PRO A 1 221 ? 10.617 7.347 -26.681 1.00 95.88 221 PRO A O 1
ATOM 1674 N N . GLU A 1 222 ? 9.338 6.680 -24.952 1.00 96.88 222 GLU A N 1
ATOM 1675 C CA . GLU A 1 222 ? 8.159 6.297 -25.715 1.00 96.88 222 GLU A CA 1
ATOM 1676 C C . GLU A 1 222 ? 6.966 7.195 -25.366 1.00 96.88 222 GLU A C 1
ATOM 1678 O O . GLU A 1 222 ? 6.906 7.852 -24.324 1.00 96.88 222 GLU A O 1
ATOM 1683 N N . ALA A 1 223 ? 6.010 7.298 -26.288 1.00 95.75 223 ALA A N 1
ATOM 1684 C CA . ALA A 1 223 ? 4.861 8.168 -26.095 1.00 95.75 223 ALA A CA 1
ATOM 1685 C C . ALA A 1 223 ? 3.855 7.551 -25.110 1.00 95.75 223 ALA A C 1
ATOM 1687 O O . ALA A 1 223 ? 3.574 6.358 -25.133 1.00 95.75 223 ALA A O 1
ATOM 1688 N N . LEU A 1 224 ? 3.219 8.387 -24.287 1.00 96.38 224 LEU A N 1
ATOM 1689 C CA . LEU A 1 224 ? 2.124 7.928 -23.432 1.00 96.38 224 LEU A CA 1
ATOM 1690 C C . LEU A 1 224 ? 0.991 7.295 -24.248 1.00 96.38 224 LEU A C 1
ATOM 1692 O O . LEU A 1 224 ? 0.622 7.787 -25.317 1.00 96.38 224 LEU A O 1
ATOM 1696 N N . ASN A 1 225 ? 0.367 6.265 -23.674 1.00 92.56 225 ASN A N 1
ATOM 1697 C CA . ASN A 1 225 ? -0.769 5.534 -24.244 1.00 92.56 225 ASN A CA 1
ATOM 1698 C C . ASN A 1 225 ? -0.482 4.778 -25.558 1.00 92.56 225 ASN A C 1
ATOM 1700 O O . ASN A 1 225 ? -1.434 4.399 -26.246 1.00 92.56 225 ASN A O 1
ATOM 1704 N N . THR A 1 226 ? 0.785 4.536 -25.923 1.00 94.50 226 THR A N 1
ATOM 1705 C CA . THR A 1 226 ? 1.125 3.664 -27.065 1.00 94.50 226 THR A CA 1
ATOM 1706 C C . THR A 1 226 ? 1.370 2.227 -26.633 1.00 94.50 226 THR A C 1
ATOM 1708 O O . THR A 1 226 ? 0.767 1.315 -27.202 1.00 94.50 226 THR A O 1
ATOM 1711 N N . ASN A 1 227 ? 2.180 2.031 -25.593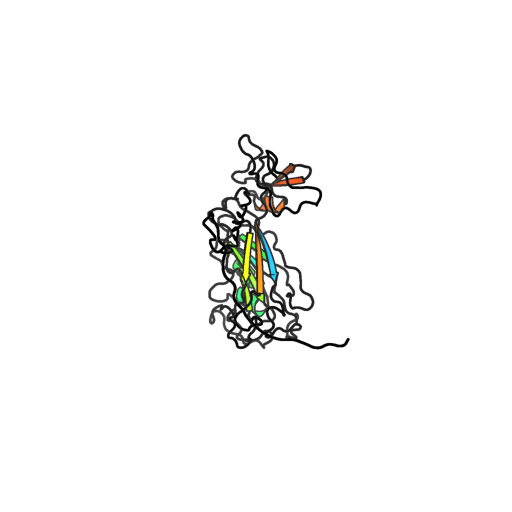 1.00 97.56 227 ASN A N 1
ATOM 1712 C CA . ASN A 1 227 ? 2.517 0.715 -25.063 1.00 97.56 227 ASN A CA 1
ATOM 1713 C C . ASN A 1 227 ? 1.757 0.452 -23.763 1.00 97.56 227 ASN A C 1
ATOM 1715 O O . ASN A 1 227 ? 1.476 1.366 -22.987 1.00 97.56 227 ASN A O 1
ATOM 1719 N N . MET A 1 228 ? 1.333 -0.797 -23.579 1.00 97.94 228 MET A N 1
ATOM 1720 C CA . MET A 1 228 ? 0.615 -1.193 -22.371 1.00 97.94 228 MET A CA 1
ATOM 1721 C C . MET A 1 228 ? 1.600 -1.379 -21.228 1.00 97.94 228 MET A C 1
ATOM 1723 O O . MET A 1 228 ? 2.732 -1.784 -21.464 1.00 97.94 228 MET A O 1
ATOM 1727 N N . ILE A 1 229 ? 1.122 -1.197 -20.001 1.00 98.38 229 ILE A N 1
ATOM 1728 C CA . ILE A 1 229 ? 1.862 -1.652 -18.829 1.00 98.38 229 ILE A CA 1
ATOM 1729 C C . ILE A 1 229 ? 1.925 -3.181 -18.883 1.00 98.38 229 ILE A C 1
ATOM 1731 O O . ILE A 1 229 ? 0.880 -3.845 -18.891 1.00 98.38 229 ILE A O 1
ATOM 1735 N N . THR A 1 230 ? 3.131 -3.742 -18.924 1.00 96.88 230 THR A N 1
ATOM 1736 C CA . THR A 1 230 ? 3.356 -5.187 -19.078 1.00 96.88 230 THR A CA 1
ATOM 1737 C C . THR A 1 230 ? 4.256 -5.730 -17.987 1.00 96.88 230 THR A C 1
ATOM 1739 O O . THR A 1 230 ? 5.231 -5.097 -17.611 1.00 96.88 230 THR A O 1
ATOM 1742 N N . GLU A 1 231 ? 3.934 -6.914 -17.468 1.00 95.62 231 GLU A N 1
ATOM 1743 C CA . GLU A 1 231 ? 4.806 -7.602 -16.515 1.00 95.62 231 GLU A CA 1
ATOM 1744 C C . GLU A 1 231 ? 6.152 -7.928 -17.174 1.00 95.62 231 GLU A C 1
ATOM 1746 O O . GLU A 1 231 ? 6.189 -8.454 -18.289 1.00 95.62 231 GLU A O 1
ATOM 1751 N N . ILE A 1 232 ? 7.250 -7.630 -16.478 1.00 93.19 232 ILE A N 1
ATOM 1752 C CA . ILE A 1 232 ? 8.589 -8.023 -16.909 1.00 93.19 232 ILE A CA 1
ATOM 1753 C C . ILE A 1 232 ? 8.746 -9.514 -16.641 1.00 93.19 232 ILE A C 1
ATOM 1755 O O . ILE A 1 232 ? 8.645 -9.974 -15.503 1.00 93.19 232 ILE A O 1
ATOM 1759 N N . LEU A 1 233 ? 9.012 -10.266 -17.704 1.00 90.88 233 LEU A N 1
ATOM 1760 C CA . LEU A 1 233 ? 9.227 -11.704 -17.646 1.00 90.88 233 LEU A CA 1
ATOM 1761 C C . LEU A 1 233 ? 10.705 -12.033 -17.836 1.00 90.88 233 LEU A C 1
ATOM 1763 O O . LEU A 1 233 ? 11.456 -11.288 -18.455 1.00 90.88 233 LEU A O 1
ATOM 1767 N N . CYS A 1 234 ? 11.103 -13.197 -17.330 1.00 87.88 234 CYS A N 1
ATOM 1768 C CA . CYS A 1 234 ? 12.418 -13.753 -17.601 1.00 87.88 234 CYS A CA 1
ATOM 1769 C C . CYS A 1 234 ? 12.336 -14.634 -18.853 1.00 87.88 234 CYS A C 1
ATOM 1771 O O . CYS A 1 234 ? 11.648 -15.657 -18.843 1.00 87.88 234 CYS A O 1
ATOM 1773 N N . ASP A 1 235 ? 13.027 -14.244 -19.919 1.00 80.38 235 ASP A N 1
ATOM 1774 C CA . ASP A 1 235 ? 13.057 -14.931 -21.219 1.00 80.38 235 ASP A CA 1
ATOM 1775 C C . ASP A 1 235 ? 14.171 -15.988 -21.337 1.00 80.38 235 ASP A C 1
ATOM 1777 O O . ASP A 1 235 ? 14.299 -16.661 -22.359 1.00 80.38 235 ASP A O 1
ATOM 1781 N N . GLY A 1 236 ? 14.961 -16.177 -20.277 1.00 74.56 236 GLY A N 1
ATOM 1782 C CA . GLY A 1 236 ? 16.109 -17.077 -20.289 1.00 74.56 236 GLY A CA 1
ATOM 1783 C C . GLY A 1 236 ? 17.374 -16.448 -20.877 1.00 74.56 236 GLY A C 1
ATOM 1784 O O . GLY A 1 236 ? 18.395 -17.134 -20.968 1.00 74.56 236 GLY A O 1
ATOM 1785 N N . GLU A 1 237 ? 17.379 -15.149 -21.179 1.00 77.19 237 GLU A N 1
ATOM 1786 C CA . GLU A 1 237 ? 18.554 -14.411 -21.659 1.00 77.19 237 GLU A CA 1
ATOM 1787 C C . GLU A 1 237 ? 19.255 -13.612 -20.547 1.00 77.19 237 GLU A C 1
ATOM 1789 O O . GLU A 1 237 ? 20.079 -12.742 -20.817 1.00 77.19 237 GLU A O 1
ATOM 1794 N N . SER A 1 238 ? 19.004 -13.956 -19.272 1.00 76.19 238 SER A N 1
ATOM 1795 C CA . SER A 1 238 ? 19.610 -13.286 -18.110 1.00 76.19 238 SER A CA 1
ATOM 1796 C C . SER A 1 238 ? 19.255 -11.797 -18.029 1.00 76.19 238 SER A C 1
ATOM 1798 O O . SER A 1 238 ? 20.096 -10.973 -17.666 1.00 76.19 238 SER A O 1
ATOM 1800 N N . GLY A 1 239 ? 18.004 -11.466 -18.360 1.00 80.62 239 GLY A N 1
ATOM 1801 C CA . GLY A 1 239 ? 17.463 -10.119 -18.232 1.00 80.62 239 GLY A CA 1
ATOM 1802 C C . GLY A 1 239 ? 17.342 -9.628 -16.777 1.00 80.62 239 GLY A C 1
ATOM 1803 O O . GLY A 1 239 ? 17.496 -10.403 -15.822 1.00 80.62 239 GLY A O 1
ATOM 1804 N N . PRO A 1 240 ? 17.061 -8.329 -16.590 1.00 83.75 240 PRO A N 1
ATOM 1805 C CA . PRO A 1 240 ? 16.781 -7.731 -15.287 1.00 83.75 240 PRO A CA 1
ATOM 1806 C C . PRO A 1 240 ? 15.717 -8.513 -14.508 1.00 83.75 240 PRO A C 1
ATOM 1808 O O . PRO A 1 240 ? 14.748 -9.017 -15.068 1.00 83.75 240 PRO A O 1
ATOM 1811 N N . TYR A 1 241 ? 15.907 -8.629 -13.193 1.00 88.69 241 TYR A N 1
ATOM 1812 C CA . TYR A 1 241 ? 15.027 -9.354 -12.261 1.00 88.69 241 TYR A CA 1
ATOM 1813 C C . TYR A 1 241 ? 14.858 -10.865 -12.477 1.00 88.69 241 TYR A C 1
ATOM 1815 O O . TYR A 1 241 ? 14.191 -11.511 -11.659 1.00 88.69 241 TYR A O 1
ATOM 1823 N N . CYS A 1 242 ? 15.494 -11.465 -13.488 1.00 88.81 242 CYS A N 1
ATOM 1824 C CA . CYS A 1 242 ? 15.599 -12.916 -13.567 1.00 88.81 242 CYS A CA 1
ATOM 1825 C C . CYS A 1 242 ? 16.177 -13.476 -12.256 1.00 88.81 242 CYS A C 1
ATOM 1827 O O . CYS A 1 242 ? 17.132 -12.947 -11.672 1.00 88.81 242 CYS A O 1
ATOM 1829 N N . ASN A 1 243 ? 15.589 -14.572 -11.785 1.00 88.69 243 ASN A N 1
ATOM 1830 C CA . ASN A 1 243 ? 16.118 -15.330 -10.663 1.00 88.69 243 ASN A CA 1
ATOM 1831 C C . ASN A 1 243 ? 17.451 -15.997 -11.044 1.00 88.69 243 ASN A C 1
ATOM 1833 O O . ASN A 1 243 ? 17.795 -16.104 -12.215 1.00 88.69 243 ASN A O 1
ATOM 1837 N N . GLN A 1 244 ? 18.194 -16.500 -10.057 1.00 86.31 244 GLN A N 1
ATOM 1838 C CA . GLN A 1 244 ? 19.507 -17.123 -10.285 1.00 86.31 244 GLN A CA 1
ATOM 1839 C C . GLN A 1 244 ? 19.487 -18.311 -11.267 1.00 86.31 244 GLN A C 1
ATOM 1841 O O . GLN A 1 244 ? 20.497 -18.599 -11.906 1.00 86.31 244 GLN A O 1
ATOM 1846 N N . ALA A 1 245 ? 18.363 -19.026 -11.365 1.00 87.69 245 ALA A N 1
ATOM 1847 C CA . ALA A 1 245 ? 18.209 -20.137 -12.301 1.00 87.69 245 ALA A CA 1
ATOM 1848 C C . ALA A 1 245 ? 17.874 -19.667 -13.727 1.00 87.69 245 ALA A C 1
ATOM 1850 O O . ALA A 1 245 ? 17.901 -20.484 -14.644 1.00 87.69 245 ALA A O 1
ATOM 1851 N N . ASN A 1 246 ? 17.575 -18.374 -13.908 1.00 86.50 246 ASN A N 1
ATOM 1852 C CA . ASN A 1 246 ? 17.161 -17.760 -15.162 1.00 86.50 246 ASN A CA 1
ATOM 1853 C C . ASN A 1 246 ? 15.909 -18.437 -15.759 1.00 86.50 246 ASN A C 1
ATOM 1855 O O . ASN A 1 246 ? 15.798 -18.632 -16.966 1.00 86.50 246 ASN A O 1
ATOM 1859 N N . THR A 1 247 ? 14.979 -18.853 -14.889 1.00 88.88 247 THR A N 1
ATOM 1860 C CA . THR A 1 247 ? 13.735 -19.553 -15.271 1.00 88.88 247 THR A CA 1
ATOM 1861 C C . THR A 1 247 ? 12.467 -18.772 -14.931 1.00 88.88 247 THR A C 1
ATOM 1863 O O . THR A 1 247 ? 11.365 -19.282 -15.120 1.00 88.88 247 THR A O 1
ATOM 1866 N N . GLY A 1 248 ? 12.599 -17.584 -14.341 1.00 90.00 248 GLY A N 1
ATOM 1867 C CA . GLY A 1 248 ? 11.477 -16.774 -13.879 1.00 90.00 248 GLY A CA 1
ATOM 1868 C C . GLY A 1 248 ? 11.937 -15.533 -13.123 1.00 90.00 248 GLY A C 1
ATOM 1869 O O . GLY A 1 248 ? 13.130 -15.356 -12.882 1.00 90.00 248 GLY A O 1
ATOM 1870 N N . VAL A 1 249 ? 10.982 -14.694 -12.733 1.00 90.81 249 VAL A N 1
ATOM 1871 C CA . VAL A 1 249 ? 11.214 -13.469 -11.957 1.00 90.81 249 VAL A CA 1
ATOM 1872 C C . VAL A 1 249 ? 10.804 -13.713 -10.506 1.00 90.81 249 VAL A C 1
ATOM 1874 O O . VAL A 1 249 ? 9.734 -14.259 -10.235 1.00 90.81 249 VAL A O 1
ATOM 1877 N N . ASN A 1 250 ? 11.681 -13.364 -9.564 1.00 91.38 250 ASN A N 1
ATOM 1878 C CA . ASN A 1 250 ? 11.339 -13.375 -8.142 1.00 91.38 250 ASN A CA 1
ATOM 1879 C C . ASN A 1 250 ? 10.502 -12.131 -7.804 1.00 91.38 250 ASN A C 1
ATOM 1881 O O . ASN A 1 250 ? 10.580 -11.114 -8.489 1.00 91.38 250 ASN A O 1
ATOM 1885 N N . HIS A 1 251 ? 9.705 -12.190 -6.735 1.00 94.06 251 HIS A N 1
ATOM 1886 C CA . HIS A 1 251 ? 9.059 -10.975 -6.243 1.00 94.06 251 HIS A CA 1
ATOM 1887 C C . HIS A 1 251 ? 10.125 -9.975 -5.775 1.00 94.06 251 HIS A C 1
ATOM 1889 O O . HIS A 1 251 ? 11.146 -10.362 -5.201 1.00 94.06 251 HIS A O 1
ATOM 1895 N N . VAL A 1 252 ? 9.870 -8.693 -6.026 1.00 94.44 252 VAL A N 1
ATOM 1896 C CA . VAL A 1 252 ? 10.780 -7.590 -5.679 1.00 94.44 252 VAL A CA 1
ATOM 1897 C C . VAL A 1 252 ? 10.334 -6.834 -4.435 1.00 94.44 252 VAL A C 1
ATOM 1899 O O . VAL A 1 252 ? 11.128 -6.148 -3.795 1.00 94.44 252 VAL A O 1
ATOM 1902 N N . VAL A 1 253 ? 9.083 -7.021 -4.019 1.00 96.38 253 VAL A N 1
ATOM 1903 C CA . VAL A 1 253 ? 8.501 -6.387 -2.838 1.00 96.38 253 VAL A CA 1
ATOM 1904 C C . VAL A 1 253 ? 7.440 -7.291 -2.209 1.00 96.38 253 VAL A C 1
ATOM 1906 O O . VAL A 1 253 ? 6.764 -8.061 -2.890 1.00 96.38 253 VAL A O 1
ATOM 1909 N N . GLU A 1 254 ? 7.280 -7.179 -0.899 1.00 97.75 254 GLU A N 1
ATOM 1910 C CA . GLU A 1 254 ? 6.212 -7.786 -0.113 1.00 97.75 254 GLU A CA 1
ATOM 1911 C C . GLU A 1 254 ? 5.470 -6.669 0.634 1.00 97.75 254 GLU A C 1
ATOM 1913 O O . GLU A 1 254 ? 6.079 -5.858 1.335 1.00 97.75 254 GLU A O 1
ATOM 1918 N N . TYR A 1 255 ? 4.151 -6.616 0.474 1.00 98.44 255 TYR A N 1
ATOM 1919 C CA . TYR A 1 255 ? 3.261 -5.724 1.202 1.00 98.44 255 TYR A CA 1
ATOM 1920 C C . TYR A 1 255 ? 2.492 -6.528 2.238 1.00 98.44 255 TYR A C 1
ATOM 1922 O O . TYR A 1 255 ? 1.706 -7.409 1.891 1.00 98.44 255 TYR A O 1
ATOM 1930 N N . GLU A 1 256 ? 2.691 -6.202 3.506 1.00 98.31 256 GLU A N 1
ATOM 1931 C CA . GLU A 1 256 ? 1.909 -6.751 4.607 1.00 98.31 256 GLU A CA 1
ATOM 1932 C C . GLU A 1 256 ? 0.877 -5.705 5.032 1.00 98.31 256 GLU A C 1
ATOM 1934 O O . GLU A 1 256 ? 1.223 -4.644 5.555 1.00 98.31 256 GLU A O 1
ATOM 1939 N N . ILE A 1 257 ? -0.392 -5.984 4.744 1.00 98.06 257 ILE A N 1
ATOM 1940 C CA . ILE A 1 257 ? -1.531 -5.140 5.096 1.00 98.06 257 ILE A CA 1
ATOM 1941 C C . ILE A 1 257 ? -2.144 -5.716 6.363 1.00 98.06 257 ILE A C 1
ATOM 1943 O O . ILE A 1 257 ? -2.559 -6.874 6.357 1.00 98.06 257 ILE A O 1
ATOM 1947 N N . VAL A 1 258 ? -2.214 -4.932 7.434 1.00 95.88 258 VAL A N 1
ATOM 1948 C CA . VAL A 1 258 ? -2.713 -5.382 8.738 1.00 95.88 258 VAL A CA 1
ATOM 1949 C C . VAL A 1 258 ? -3.816 -4.448 9.204 1.00 95.88 258 VAL A C 1
ATOM 1951 O O . VAL A 1 258 ? -3.606 -3.244 9.337 1.00 95.88 258 VAL A O 1
ATOM 1954 N N . THR A 1 259 ? -4.993 -5.006 9.459 1.00 95.00 259 THR A N 1
ATOM 1955 C CA . THR A 1 259 ? -6.085 -4.294 10.124 1.00 95.00 259 THR A CA 1
ATOM 1956 C C . THR A 1 259 ? -5.733 -4.103 11.592 1.00 95.00 259 THR A C 1
ATOM 1958 O O . THR A 1 259 ? -5.175 -5.008 12.215 1.00 95.00 259 THR A O 1
ATOM 1961 N N . ALA A 1 260 ? -6.036 -2.927 12.151 1.00 92.12 260 ALA A N 1
ATOM 1962 C CA . ALA A 1 260 ? -5.807 -2.674 13.569 1.00 92.12 260 ALA A CA 1
ATOM 1963 C C . ALA A 1 260 ? -6.439 -3.774 14.432 1.00 92.12 260 ALA A C 1
ATOM 1965 O O . ALA A 1 260 ? -7.486 -4.318 14.096 1.00 92.12 260 ALA A O 1
ATOM 1966 N N . HIS A 1 261 ? -5.775 -4.134 15.526 1.00 87.94 261 HIS A N 1
ATOM 1967 C CA . HIS A 1 261 ? -6.176 -5.283 16.328 1.00 87.94 261 HIS A CA 1
ATOM 1968 C C . HIS A 1 261 ? -7.364 -4.925 17.236 1.00 87.94 261 HIS A C 1
ATOM 1970 O O . HIS A 1 261 ? -7.249 -4.055 18.100 1.00 87.94 261 HIS A O 1
ATOM 1976 N N . PHE A 1 262 ? -8.499 -5.598 17.023 1.00 90.00 262 PHE A N 1
ATOM 1977 C CA . PHE A 1 262 ? -9.729 -5.435 17.799 1.00 90.00 262 PHE A CA 1
ATOM 1978 C C . PHE A 1 262 ? -9.776 -6.467 18.927 1.00 90.00 262 PHE A C 1
ATOM 1980 O O . PHE A 1 262 ? -9.923 -7.661 18.685 1.00 90.00 262 PHE A O 1
ATOM 1987 N N . LEU A 1 263 ? -9.693 -5.995 20.165 1.00 88.50 263 LEU A N 1
ATOM 1988 C CA . LEU A 1 263 ? -9.697 -6.807 21.374 1.00 88.50 263 LEU A CA 1
ATOM 1989 C C . LEU A 1 263 ? -11.103 -6.891 21.978 1.00 88.50 263 LEU A C 1
ATOM 1991 O O . LEU A 1 263 ? -11.901 -5.952 21.897 1.00 88.50 263 LEU A O 1
ATOM 1995 N N . CYS A 1 264 ? -11.383 -8.017 22.629 1.00 88.69 264 CYS A N 1
ATOM 1996 C CA . CYS A 1 264 ? -12.531 -8.192 23.509 1.00 88.69 264 CYS A CA 1
ATOM 1997 C C . CYS A 1 264 ? -12.017 -8.527 24.911 1.00 88.69 264 CYS A C 1
ATOM 1999 O O . CYS A 1 264 ? -11.367 -9.556 25.085 1.00 88.69 264 CYS A O 1
ATOM 2001 N N . ILE A 1 265 ? -12.307 -7.682 25.903 1.00 86.25 265 ILE A N 1
ATOM 2002 C CA . ILE A 1 265 ? -11.822 -7.854 27.282 1.00 86.25 265 ILE A CA 1
ATOM 2003 C C . ILE A 1 265 ? -12.998 -7.702 28.242 1.00 86.25 265 ILE A C 1
ATOM 2005 O O . ILE A 1 265 ? -13.685 -6.687 28.209 1.00 86.25 265 ILE A O 1
ATOM 2009 N N . ASN A 1 266 ? -13.249 -8.685 29.112 1.00 85.56 266 ASN A N 1
ATOM 2010 C CA . ASN A 1 266 ? -14.284 -8.611 30.154 1.00 85.56 266 ASN A CA 1
ATOM 2011 C C . ASN A 1 266 ? -15.694 -8.231 29.652 1.00 85.56 266 ASN A C 1
ATOM 2013 O O . ASN A 1 266 ? -16.438 -7.528 30.332 1.00 85.56 266 ASN A O 1
ATOM 2017 N N . GLY A 1 267 ? -16.066 -8.681 28.449 1.00 87.94 267 GLY A N 1
ATOM 2018 C CA . GLY A 1 267 ? -17.347 -8.340 27.817 1.00 87.94 267 GLY A CA 1
ATOM 2019 C C . GLY A 1 267 ? -17.391 -6.940 27.185 1.00 87.94 267 GLY A C 1
ATOM 2020 O O . GLY A 1 267 ? -18.454 -6.507 26.742 1.00 87.94 267 GLY A O 1
ATOM 2021 N N . TYR A 1 268 ? -16.260 -6.236 27.115 1.00 92.12 268 TYR A N 1
ATOM 2022 C CA . TYR A 1 268 ? -16.114 -4.984 26.382 1.00 92.12 268 TYR A CA 1
ATOM 2023 C C . TYR A 1 268 ? -15.548 -5.256 24.997 1.00 92.12 268 TYR A C 1
ATOM 2025 O O . TYR A 1 268 ? -14.494 -5.878 24.859 1.00 92.12 268 TYR A O 1
ATOM 2033 N N . TRP A 1 269 ? -16.248 -4.779 23.972 1.00 93.56 269 TRP A N 1
ATOM 2034 C CA . TRP A 1 269 ? -15.839 -4.916 22.579 1.00 93.56 269 TRP A CA 1
ATOM 2035 C C . TRP A 1 269 ? -16.426 -3.782 21.736 1.00 93.56 269 TRP A C 1
ATOM 2037 O O . TRP A 1 269 ? -17.571 -3.410 21.960 1.00 93.56 269 TRP A O 1
ATOM 2047 N N . PRO A 1 270 ? -15.718 -3.262 20.733 1.00 94.38 270 PRO A N 1
ATOM 2048 C CA . PRO A 1 270 ? -14.302 -3.481 20.491 1.00 94.38 270 PRO A CA 1
ATOM 2049 C C . PRO A 1 270 ? -13.403 -2.564 21.319 1.00 94.38 270 PRO A C 1
ATOM 2051 O O . PRO A 1 270 ? -13.732 -1.405 21.568 1.00 94.38 270 PRO A O 1
ATOM 2054 N N . LEU A 1 271 ? -12.225 -3.069 21.671 1.00 94.25 271 LEU A N 1
ATOM 2055 C CA . LEU A 1 271 ? -11.152 -2.305 22.296 1.00 94.25 271 LEU A CA 1
ATOM 2056 C C . LEU A 1 271 ? -9.917 -2.297 21.395 1.00 94.25 271 LEU A C 1
ATOM 2058 O O . LEU A 1 271 ? -9.576 -3.314 20.804 1.00 94.25 271 LEU A O 1
ATOM 2062 N N . LEU A 1 272 ? -9.234 -1.161 21.301 1.00 93.31 272 LEU A N 1
ATOM 2063 C CA . LEU A 1 272 ? -7.964 -1.028 20.589 1.00 93.31 272 LEU A CA 1
ATOM 2064 C C . LEU A 1 272 ? -6.902 -0.446 21.520 1.00 93.31 272 LEU A C 1
ATOM 2066 O O . LEU A 1 272 ? -7.203 0.343 22.413 1.00 93.31 272 LEU A O 1
ATOM 2070 N N . GLU A 1 273 ? -5.643 -0.806 21.296 1.00 91.19 273 GLU A N 1
ATOM 2071 C CA . GLU A 1 273 ? -4.516 -0.334 22.116 1.00 91.19 273 GLU A CA 1
ATOM 2072 C C . GLU A 1 273 ? -4.116 1.114 21.801 1.00 91.19 273 GLU A C 1
ATOM 2074 O O . GLU A 1 273 ? -3.530 1.805 22.634 1.00 91.19 273 GLU A O 1
ATOM 2079 N N . LYS A 1 274 ? -4.428 1.591 20.590 1.00 93.69 274 LYS A N 1
ATOM 2080 C CA . LYS A 1 274 ? -4.078 2.936 20.126 1.00 93.69 274 LYS A CA 1
ATOM 2081 C C . LYS A 1 274 ? -5.325 3.781 19.925 1.00 93.69 274 LYS A C 1
ATOM 2083 O O . LYS A 1 274 ? -6.211 3.429 19.149 1.00 93.69 274 LYS A O 1
ATOM 2088 N N . GLU A 1 275 ? -5.324 4.961 20.535 1.00 96.56 275 GLU A N 1
ATOM 2089 C CA . GLU A 1 275 ? -6.390 5.952 20.369 1.00 96.56 275 GLU A CA 1
ATOM 2090 C C . GLU A 1 275 ? -6.584 6.342 18.898 1.00 96.56 275 GLU A C 1
ATOM 2092 O O . GLU A 1 275 ? -7.709 6.485 18.433 1.00 96.56 275 GLU A O 1
ATOM 2097 N N . SER A 1 276 ? -5.496 6.459 18.126 1.00 94.75 276 SER A N 1
ATOM 2098 C CA . SER A 1 276 ? -5.562 6.793 16.699 1.00 94.75 276 SER A CA 1
ATOM 2099 C C . SER A 1 276 ? -6.305 5.744 15.872 1.00 94.75 276 SER A C 1
ATOM 2101 O O . SER A 1 276 ? -7.028 6.107 14.944 1.00 94.75 276 SER A O 1
ATOM 2103 N N . ASP A 1 277 ? -6.143 4.464 16.215 1.00 95.56 277 ASP A N 1
ATOM 2104 C CA . ASP A 1 277 ? -6.823 3.364 15.533 1.00 95.56 277 ASP A CA 1
ATOM 2105 C C . ASP A 1 277 ? -8.299 3.332 15.926 1.00 95.56 277 ASP A C 1
ATOM 2107 O O . ASP A 1 277 ? -9.165 3.262 15.056 1.00 95.56 277 ASP A O 1
ATOM 2111 N N . ALA A 1 278 ? -8.606 3.524 17.215 1.00 96.81 278 ALA A N 1
ATOM 2112 C CA . ALA A 1 278 ? -9.987 3.648 17.675 1.00 96.81 278 ALA A CA 1
ATOM 2113 C C . ALA A 1 278 ? -10.705 4.862 17.065 1.00 96.81 278 ALA A C 1
ATOM 2115 O O . ALA A 1 278 ? -11.855 4.765 16.650 1.00 96.81 278 ALA A O 1
ATOM 2116 N N . ASN A 1 279 ? -10.024 6.000 16.935 1.00 96.56 279 ASN A N 1
ATOM 2117 C CA . ASN A 1 279 ? -10.561 7.185 16.268 1.00 96.56 279 ASN A CA 1
ATOM 2118 C C . ASN A 1 279 ? -10.778 6.947 14.766 1.00 96.56 279 ASN A C 1
ATOM 2120 O O . ASN A 1 279 ? -11.716 7.489 14.185 1.00 96.56 279 ASN A O 1
ATOM 2124 N N . GLY A 1 280 ? -9.926 6.154 14.112 1.00 94.00 280 GLY A N 1
ATOM 2125 C CA . GLY A 1 280 ? -10.111 5.787 12.707 1.00 94.00 280 GLY A CA 1
ATOM 2126 C C . GLY A 1 280 ? -11.208 4.745 12.479 1.00 94.00 280 GLY A C 1
ATOM 2127 O O . GLY A 1 280 ? -11.844 4.783 11.430 1.00 94.00 280 GLY A O 1
ATOM 2128 N N . ALA A 1 281 ? -11.481 3.900 13.474 1.00 95.06 281 ALA A N 1
ATOM 2129 C CA . ALA A 1 281 ? -12.593 2.949 13.492 1.00 95.06 281 ALA A CA 1
ATOM 2130 C C . ALA A 1 281 ? -13.922 3.546 14.005 1.00 95.06 281 ALA A C 1
ATOM 2132 O O . ALA A 1 281 ? -14.909 2.836 14.190 1.00 95.06 281 ALA A O 1
ATOM 2133 N N . SER A 1 282 ? -13.960 4.856 14.256 1.00 94.81 282 SER A N 1
ATOM 2134 C CA . SER A 1 282 ? -15.119 5.573 14.789 1.00 94.81 282 SER A CA 1
ATOM 2135 C C . SER A 1 282 ? -15.870 6.313 13.689 1.00 94.81 282 SER A C 1
ATOM 2137 O O . SER A 1 282 ? -15.273 7.049 12.901 1.00 94.81 282 SER A O 1
ATOM 2139 N N . THR A 1 283 ? -17.201 6.217 13.691 1.00 88.31 283 THR A N 1
ATOM 2140 C CA . THR A 1 283 ? -18.049 7.015 12.792 1.00 88.31 283 THR A CA 1
ATOM 2141 C C . THR A 1 283 ? -18.033 8.504 13.148 1.00 88.31 283 THR A C 1
ATOM 2143 O O . THR A 1 283 ? -18.314 9.337 12.291 1.00 88.31 283 THR A O 1
ATOM 2146 N N . SER A 1 284 ? -17.707 8.861 14.398 1.00 90.12 284 SER A N 1
ATOM 2147 C CA . SER A 1 284 ? -17.562 10.255 14.843 1.00 90.12 284 SER A CA 1
ATOM 2148 C C . SER A 1 284 ? -16.116 10.759 14.814 1.00 90.12 284 SER A C 1
ATOM 2150 O O . SER A 1 284 ? -15.871 11.917 15.148 1.00 90.12 284 SER A O 1
ATOM 2152 N N . GLY A 1 285 ? -15.151 9.903 14.461 1.00 93.38 285 GLY A N 1
ATOM 2153 C CA . GLY A 1 285 ? -13.723 10.225 14.474 1.00 93.38 285 GLY A CA 1
ATOM 2154 C C . GLY A 1 285 ? -13.102 10.338 15.872 1.00 93.38 285 GLY A C 1
ATOM 2155 O O . GLY A 1 285 ? -11.983 10.830 15.997 1.00 93.38 285 GLY A O 1
ATOM 2156 N N . THR A 1 286 ? -13.816 9.917 16.920 1.00 97.25 286 THR A N 1
ATOM 2157 C CA . THR A 1 286 ? -13.377 9.992 18.323 1.00 97.25 286 THR A CA 1
ATOM 2158 C C . THR A 1 286 ? -13.604 8.673 19.055 1.00 97.25 286 THR A C 1
ATOM 2160 O O . THR A 1 286 ? -14.441 7.859 18.658 1.00 97.25 286 THR A O 1
ATOM 2163 N N . SER A 1 287 ? -12.889 8.475 20.155 1.00 98.06 287 SER A N 1
ATOM 2164 C CA . SER A 1 287 ? -12.982 7.304 21.024 1.00 98.06 287 SER A CA 1
ATOM 2165 C C . SER A 1 287 ? -13.064 7.732 22.488 1.00 98.06 287 SER A C 1
ATOM 2167 O O . SER A 1 287 ? -12.920 8.912 22.819 1.00 98.06 287 SER A O 1
ATOM 2169 N N . HIS A 1 288 ? -13.357 6.781 23.365 1.00 98.00 288 HIS A N 1
ATOM 2170 C CA . HIS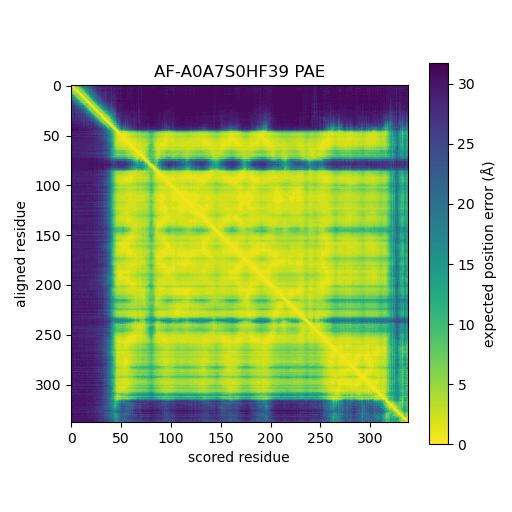 A 1 288 ? -13.237 6.936 24.812 1.00 98.00 288 HIS A CA 1
ATOM 2171 C C . HIS A 1 288 ? -12.436 5.766 25.381 1.00 98.00 288 HIS A C 1
ATOM 2173 O O . HIS A 1 288 ? -12.277 4.743 24.715 1.00 98.00 288 HIS A O 1
ATOM 2179 N N . SER A 1 289 ? -11.912 5.914 26.596 1.00 97.94 289 SER A N 1
ATOM 2180 C CA . SER A 1 289 ? -11.028 4.914 27.184 1.00 97.94 289 SER A CA 1
ATOM 2181 C C . SER A 1 289 ? -11.708 4.018 28.216 1.00 97.94 289 SER A C 1
ATOM 2183 O O . SER A 1 289 ? -12.631 4.423 28.922 1.00 97.94 289 SER A O 1
ATOM 2185 N N . HIS A 1 290 ? -11.186 2.799 28.321 1.00 96.06 290 HIS A N 1
ATOM 2186 C CA . HIS A 1 290 ? -11.449 1.834 29.384 1.00 96.06 290 HIS A CA 1
ATOM 2187 C C . HIS A 1 290 ? -10.111 1.369 29.953 1.00 96.06 290 HIS A C 1
ATOM 2189 O O . HIS A 1 290 ? -9.118 1.315 29.227 1.00 96.06 290 HIS A O 1
ATOM 2195 N N . VAL A 1 291 ? -10.065 1.040 31.242 1.00 93.81 291 VAL A N 1
ATOM 2196 C CA . VAL A 1 291 ? -8.834 0.583 31.902 1.00 93.81 291 VAL A CA 1
ATOM 2197 C C . VAL A 1 291 ? -9.054 -0.809 32.474 1.00 93.81 291 VAL A C 1
ATOM 2199 O O . VAL A 1 291 ? -9.933 -0.998 33.314 1.00 93.81 291 VAL A O 1
ATOM 2202 N N . PHE A 1 292 ? -8.224 -1.759 32.050 1.00 87.06 292 PHE A N 1
ATOM 2203 C CA . PHE A 1 292 ? -8.188 -3.130 32.562 1.00 87.06 292 PHE A CA 1
ATOM 2204 C C . PHE A 1 292 ? -6.754 -3.454 32.962 1.00 87.06 292 PHE A C 1
ATOM 2206 O O . PHE A 1 292 ? -5.833 -3.183 32.197 1.00 87.06 292 PHE A O 1
ATOM 2213 N N . ASP A 1 293 ? -6.551 -3.952 34.182 1.00 87.06 293 ASP A N 1
ATOM 2214 C CA . ASP A 1 293 ? -5.225 -4.312 34.708 1.00 87.06 293 ASP A CA 1
ATOM 2215 C C . ASP A 1 293 ? -4.153 -3.221 34.520 1.00 87.06 293 ASP A C 1
ATOM 2217 O O . ASP A 1 293 ? -2.986 -3.488 34.250 1.00 87.06 293 ASP A O 1
ATOM 2221 N N . SER A 1 294 ? -4.553 -1.957 34.707 1.00 88.00 294 SER A N 1
ATOM 2222 C CA . SER A 1 294 ? -3.710 -0.759 34.524 1.00 88.00 294 SER A CA 1
ATOM 2223 C C . SER A 1 294 ? -3.258 -0.475 33.084 1.00 88.00 294 SER A C 1
ATOM 2225 O O . SER A 1 294 ? -2.428 0.410 32.873 1.00 88.00 294 SER A O 1
ATOM 2227 N N . ILE A 1 295 ? -3.828 -1.161 32.092 1.00 86.44 295 ILE A N 1
ATOM 2228 C CA . ILE A 1 295 ? -3.650 -0.875 30.667 1.00 86.44 295 ILE A CA 1
ATOM 2229 C C . ILE A 1 295 ? -4.873 -0.103 30.164 1.00 86.44 295 ILE A C 1
ATOM 2231 O O . ILE A 1 295 ? -6.018 -0.493 30.399 1.00 86.44 295 ILE A O 1
ATOM 2235 N N . THR A 1 296 ? -4.621 1.013 29.481 1.00 93.31 296 THR A N 1
ATOM 2236 C CA . THR A 1 296 ? -5.662 1.827 28.848 1.00 93.31 296 THR A CA 1
ATOM 2237 C C . THR A 1 296 ? -5.937 1.317 27.441 1.00 93.31 296 THR A C 1
ATOM 2239 O O . THR A 1 296 ? -5.031 1.263 26.613 1.00 93.31 296 THR A O 1
ATOM 2242 N N . TYR A 1 297 ? -7.202 1.032 27.162 1.00 95.62 297 TYR A N 1
ATOM 2243 C CA . TYR A 1 297 ? -7.717 0.684 25.845 1.00 95.62 297 TYR A CA 1
ATOM 2244 C C . TYR A 1 297 ? -8.725 1.728 25.380 1.00 95.62 297 TYR A C 1
ATOM 2246 O O . TYR A 1 297 ? -9.318 2.433 26.196 1.00 95.62 297 TYR A O 1
ATOM 2254 N N . TYR A 1 298 ? -8.949 1.803 24.074 1.00 98.12 298 TYR A N 1
ATOM 2255 C CA . TYR A 1 298 ? -9.805 2.800 23.444 1.00 98.12 298 TYR A CA 1
ATOM 2256 C C . TYR A 1 298 ? -10.941 2.119 22.688 1.00 98.12 298 TYR A C 1
ATOM 2258 O O . TYR A 1 298 ? -10.711 1.227 21.873 1.00 98.12 298 TYR A O 1
ATOM 2266 N N . MET A 1 299 ? -12.169 2.556 22.948 1.00 97.75 299 MET A N 1
ATOM 2267 C CA . MET A 1 299 ? -13.369 2.107 22.254 1.00 97.75 299 MET A CA 1
ATOM 2268 C C . MET A 1 299 ? -13.820 3.185 21.255 1.00 97.75 299 MET A C 1
ATOM 2270 O O . MET A 1 299 ? -14.020 4.336 21.660 1.00 97.75 299 MET A O 1
ATOM 2274 N N . PRO A 1 300 ? -13.999 2.857 19.962 1.00 97.69 300 PRO A N 1
ATOM 2275 C CA . PRO A 1 300 ? -14.497 3.801 18.968 1.00 97.69 300 PRO A CA 1
ATOM 2276 C C . PRO A 1 300 ? -15.926 4.250 19.292 1.00 97.69 300 PRO A C 1
ATOM 2278 O O . PRO A 1 300 ? -16.821 3.429 19.506 1.00 97.69 300 PRO A O 1
ATOM 2281 N N . ASN A 1 301 ? -16.174 5.558 19.288 1.00 96.38 301 ASN A N 1
ATOM 2282 C CA . ASN A 1 301 ? -17.527 6.077 19.474 1.00 96.38 301 ASN A CA 1
ATOM 2283 C C . ASN A 1 301 ? -18.395 5.778 18.240 1.00 96.38 301 ASN A C 1
ATOM 2285 O O . ASN A 1 301 ? -17.965 5.954 17.102 1.00 96.38 301 ASN A O 1
ATOM 2289 N N . GLY A 1 302 ? -19.636 5.342 18.463 1.00 93.12 302 GLY A N 1
ATOM 2290 C CA . GLY A 1 302 ? -20.575 5.031 17.378 1.00 93.12 302 GLY A CA 1
ATOM 2291 C C . GLY A 1 302 ? -20.312 3.707 16.652 1.00 93.12 302 GLY A C 1
ATOM 2292 O O . GLY A 1 302 ? -20.959 3.441 15.644 1.00 93.12 302 GLY A O 1
ATOM 2293 N N . PHE A 1 303 ? -19.408 2.864 17.163 1.00 94.75 303 PHE A N 1
ATOM 2294 C CA . PHE A 1 303 ? -19.162 1.537 16.602 1.00 94.75 303 PHE A CA 1
ATOM 2295 C C . PHE A 1 303 ? -20.408 0.646 16.710 1.00 94.75 303 PHE A C 1
ATOM 2297 O O . PHE A 1 303 ? -20.937 0.402 17.802 1.00 94.75 303 PHE A O 1
ATOM 2304 N N . ALA A 1 304 ? -20.885 0.136 15.576 1.00 93.12 304 ALA A N 1
ATOM 2305 C CA . ALA A 1 304 ? -22.072 -0.700 15.524 1.00 93.12 304 ALA A CA 1
ATOM 2306 C C . ALA A 1 304 ? -21.798 -2.066 16.167 1.00 93.12 304 ALA A C 1
ATOM 2308 O O . ALA A 1 304 ? -20.894 -2.797 15.761 1.00 93.12 304 ALA A O 1
ATOM 2309 N N . GLY A 1 305 ? -22.616 -2.419 17.161 1.00 92.06 305 GLY A N 1
ATOM 2310 C CA . GLY A 1 305 ? -22.483 -3.668 17.910 1.00 92.06 305 GLY A CA 1
ATOM 2311 C C . GLY A 1 305 ? -21.547 -3.593 19.117 1.00 92.06 305 GLY A C 1
ATOM 2312 O O . GLY A 1 305 ? -21.307 -4.636 19.722 1.00 92.06 305 GLY A O 1
ATOM 2313 N N . ALA A 1 306 ? -21.061 -2.401 19.487 1.00 93.94 306 ALA A N 1
ATOM 2314 C CA . ALA A 1 306 ? -20.238 -2.223 20.678 1.00 93.94 306 ALA A CA 1
ATOM 2315 C C . ALA A 1 306 ? -20.930 -2.735 21.957 1.00 93.94 306 ALA A C 1
ATOM 2317 O O . ALA A 1 306 ? -22.154 -2.669 22.099 1.00 93.94 306 ALA A O 1
ATOM 2318 N N . LYS A 1 307 ? -20.117 -3.241 22.880 1.00 94.88 307 LYS A N 1
ATOM 2319 C CA . LYS A 1 3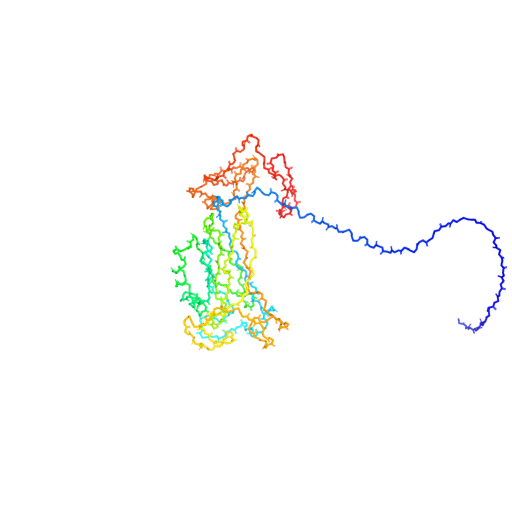07 ? -20.479 -3.891 24.136 1.00 94.88 307 LYS A CA 1
ATOM 2320 C C . LYS A 1 307 ? -19.718 -3.250 25.278 1.00 94.88 307 LYS A C 1
ATOM 2322 O O . LYS A 1 307 ? -18.508 -3.059 25.177 1.00 94.88 307 LYS A O 1
ATOM 2327 N N . HIS A 1 308 ? -20.430 -2.937 26.351 1.00 94.69 308 HIS A N 1
ATOM 2328 C CA . HIS A 1 308 ? -19.908 -2.306 27.564 1.00 94.69 308 HIS A CA 1
ATOM 2329 C C . HIS A 1 308 ? -20.056 -3.234 28.779 1.00 94.69 308 HIS A C 1
ATOM 2331 O O . HIS A 1 308 ? -20.460 -2.794 29.856 1.00 94.69 308 HIS A O 1
ATOM 2337 N N . GLY A 1 309 ? -19.787 -4.532 28.597 1.00 89.38 309 GLY A N 1
ATOM 2338 C CA . GLY A 1 309 ? -19.943 -5.533 29.653 1.00 89.38 309 GLY A CA 1
ATOM 2339 C C . GLY A 1 309 ? -21.405 -5.854 29.974 1.00 89.38 309 GLY A C 1
ATOM 2340 O O . GLY A 1 309 ? -21.740 -6.116 31.130 1.00 89.38 309 GLY A O 1
ATOM 2341 N N . GLU A 1 310 ? -22.307 -5.795 28.985 1.00 88.44 310 GLU A N 1
ATOM 2342 C CA . GLU A 1 310 ? -23.714 -6.110 29.231 1.00 88.44 310 GLU A CA 1
ATOM 2343 C C . GLU A 1 310 ? -23.923 -7.594 29.575 1.00 88.44 310 GLU A C 1
ATOM 2345 O O . GLU A 1 310 ? -23.253 -8.491 29.058 1.00 88.44 310 GLU A O 1
ATOM 2350 N N . SER A 1 311 ? -24.928 -7.869 30.412 1.00 85.62 311 SER A N 1
ATOM 2351 C CA . SER A 1 311 ? -25.322 -9.240 30.751 1.00 85.62 311 SER A CA 1
ATOM 2352 C C . SER A 1 311 ? -25.691 -10.040 29.495 1.00 85.62 311 SER A C 1
ATOM 2354 O O . SER A 1 311 ? -26.514 -9.602 28.690 1.00 85.62 311 SER A O 1
ATOM 2356 N N . GLY A 1 312 ? -25.097 -11.227 29.343 1.00 81.44 312 GLY A N 1
ATOM 2357 C CA . GLY A 1 312 ? -25.341 -12.131 28.215 1.00 81.44 312 GLY A CA 1
ATOM 2358 C C . GLY A 1 312 ? -24.366 -11.992 27.042 1.00 81.44 312 GLY A C 1
ATOM 2359 O O . GLY A 1 312 ? -24.460 -12.782 26.104 1.00 81.44 312 GLY A O 1
ATOM 2360 N N . PHE A 1 313 ? -23.416 -11.052 27.091 1.00 83.94 313 PHE A N 1
ATOM 2361 C CA . PHE A 1 313 ? -22.275 -11.018 26.177 1.00 83.94 313 PHE A CA 1
ATOM 2362 C C . PHE A 1 313 ? -20.989 -11.381 26.924 1.00 83.94 313 PHE A C 1
ATOM 2364 O O . PHE A 1 313 ? -20.624 -10.748 27.911 1.00 83.94 313 PHE A O 1
ATOM 2371 N N . SER A 1 314 ? -20.293 -12.403 26.440 1.00 81.75 314 SER A N 1
ATOM 2372 C CA . SER A 1 314 ? -18.975 -12.804 26.929 1.00 81.75 314 SER A CA 1
ATOM 2373 C C . SER A 1 314 ? -18.000 -12.814 25.765 1.00 81.75 314 SER A C 1
ATOM 2375 O O . SER A 1 314 ? -18.336 -13.307 24.685 1.00 81.75 314 SER A O 1
ATOM 2377 N N . CYS A 1 315 ? -16.790 -12.313 25.993 1.00 80.00 315 CYS A N 1
ATOM 2378 C CA . CYS A 1 315 ? -15.733 -12.392 24.998 1.00 80.00 315 CYS A CA 1
ATOM 2379 C C . CYS A 1 315 ? -15.434 -13.856 24.645 1.00 80.00 315 CYS A C 1
ATOM 2381 O O . CYS A 1 315 ? -15.325 -14.678 25.560 1.00 80.00 315 CYS A O 1
ATOM 2383 N N . PRO A 1 316 ? -15.313 -14.208 23.352 1.00 73.44 316 PRO A N 1
ATOM 2384 C CA . PRO A 1 316 ? -14.868 -15.537 22.964 1.00 73.44 316 PRO A CA 1
ATOM 2385 C C . PRO A 1 316 ? -13.478 -15.808 23.552 1.00 73.44 316 PRO A C 1
ATOM 2387 O O . PRO A 1 316 ? -12.556 -15.017 23.376 1.00 73.44 316 PRO A O 1
ATOM 2390 N N . CYS A 1 317 ? -13.324 -16.920 24.269 1.00 62.66 317 CYS A N 1
ATOM 2391 C CA . CYS A 1 317 ? -12.034 -17.334 24.814 1.00 62.66 317 CYS A CA 1
ATOM 2392 C C . CYS A 1 317 ? -11.320 -18.261 23.830 1.00 62.66 317 CYS A C 1
ATOM 2394 O O . CYS A 1 317 ? -11.617 -19.455 23.772 1.00 62.66 317 CYS A O 1
ATOM 2396 N N . THR A 1 318 ? -10.330 -17.734 23.115 1.00 56.06 318 THR A N 1
ATOM 2397 C CA . THR A 1 318 ? -9.285 -18.545 22.477 1.00 56.06 318 THR A CA 1
ATOM 2398 C C . THR A 1 318 ? -7.937 -17.916 22.768 1.00 56.06 318 THR A C 1
ATOM 2400 O O . THR A 1 318 ? -7.704 -16.791 22.351 1.00 56.06 318 THR A O 1
ATOM 2403 N N . VAL A 1 319 ? -7.057 -18.633 23.470 1.00 54.22 319 VAL A N 1
ATOM 2404 C CA . VAL A 1 319 ? -5.647 -18.248 23.633 1.00 54.22 319 VAL A CA 1
ATOM 2405 C C . VAL A 1 319 ? -5.032 -18.013 22.255 1.00 54.22 319 VAL A C 1
ATOM 2407 O O . VAL A 1 319 ? -5.045 -18.925 21.427 1.00 54.22 319 VAL A O 1
ATOM 2410 N N . ASP A 1 320 ? -4.507 -16.810 22.011 1.00 49.72 320 ASP A N 1
ATOM 2411 C CA . ASP A 1 320 ? -3.724 -16.520 20.812 1.00 49.72 320 ASP A CA 1
ATOM 2412 C C . ASP A 1 320 ? -2.456 -17.396 20.838 1.00 49.72 320 ASP A C 1
ATOM 2414 O O . ASP A 1 320 ? -1.610 -17.223 21.722 1.00 49.72 320 ASP A O 1
ATOM 2418 N N . PRO A 1 321 ? -2.300 -18.355 19.903 1.00 50.00 321 PRO A N 1
ATOM 2419 C CA . PRO A 1 321 ? -1.132 -19.230 19.872 1.00 50.00 321 PRO A CA 1
ATOM 2420 C C . PRO A 1 321 ? 0.165 -18.476 19.537 1.00 50.00 321 PRO A C 1
ATOM 2422 O O . PRO A 1 321 ? 1.248 -19.044 19.674 1.00 50.00 321 PRO A O 1
ATOM 2425 N N . THR A 1 322 ? 0.062 -17.221 19.090 1.00 44.81 322 THR A N 1
ATOM 2426 C CA . THR A 1 322 ? 1.178 -16.336 18.745 1.00 44.81 322 THR A CA 1
ATOM 2427 C C . THR A 1 322 ? 1.462 -15.263 19.797 1.00 44.81 322 THR A C 1
ATOM 2429 O O . THR A 1 322 ? 2.410 -14.494 19.630 1.00 44.81 322 THR A O 1
ATOM 2432 N N . ALA A 1 323 ? 0.712 -15.239 20.906 1.00 50.62 323 ALA A N 1
ATOM 2433 C CA . ALA A 1 323 ? 0.938 -14.296 21.993 1.00 50.62 323 ALA A CA 1
ATOM 2434 C C . ALA A 1 323 ? 2.356 -14.449 22.566 1.00 50.62 323 ALA A C 1
ATOM 2436 O O . ALA A 1 323 ? 2.718 -15.472 23.154 1.00 50.62 323 ALA A O 1
ATOM 2437 N N . VAL A 1 324 ? 3.167 -13.400 22.417 1.00 48.69 324 VAL A N 1
ATOM 2438 C CA . VAL A 1 324 ? 4.509 -13.331 23.001 1.00 48.69 324 VAL A CA 1
ATOM 2439 C C . VAL A 1 324 ? 4.377 -12.866 24.449 1.00 48.69 324 VAL A C 1
ATOM 2441 O O . VAL A 1 324 ? 4.426 -11.674 24.748 1.00 48.69 324 VAL A O 1
ATOM 2444 N N . CYS A 1 325 ? 4.178 -13.811 25.364 1.00 50.66 325 CYS A N 1
ATOM 2445 C CA . CYS A 1 325 ? 4.206 -13.531 26.797 1.00 50.66 325 CYS A CA 1
ATOM 2446 C C . CYS A 1 325 ? 5.651 -13.600 27.337 1.00 50.66 325 CYS A C 1
ATOM 2448 O O . CYS A 1 325 ? 6.446 -14.412 26.857 1.00 50.66 325 CYS A O 1
ATOM 2450 N N . PRO A 1 326 ? 6.018 -12.790 28.349 1.00 50.91 326 PRO A N 1
ATOM 2451 C CA . PRO A 1 326 ? 7.266 -12.985 29.090 1.00 50.91 326 PRO A CA 1
ATOM 2452 C C . PRO A 1 326 ? 7.329 -14.416 29.649 1.00 50.91 326 PRO A C 1
ATOM 2454 O O . PRO A 1 326 ? 6.293 -14.935 30.055 1.00 50.91 326 PRO A O 1
ATOM 2457 N N . GLU A 1 327 ? 8.517 -15.030 29.757 1.00 50.25 327 GLU A N 1
ATOM 2458 C CA . GLU A 1 327 ? 8.700 -16.441 30.189 1.00 50.25 327 GLU A CA 1
ATOM 2459 C C . GLU A 1 327 ? 7.996 -16.823 31.512 1.00 50.25 327 GLU A C 1
ATOM 2461 O O . GLU A 1 327 ? 7.790 -18.003 31.796 1.00 50.25 327 GLU A O 1
ATOM 2466 N N . PHE A 1 328 ? 7.605 -15.837 32.321 1.00 46.50 328 PHE A N 1
ATOM 2467 C CA . PHE A 1 328 ? 6.936 -16.013 33.610 1.00 46.50 328 PHE A CA 1
ATOM 2468 C C . PHE A 1 328 ? 5.402 -16.059 33.544 1.00 46.50 328 PHE A C 1
ATOM 2470 O O . PHE A 1 328 ? 4.778 -16.457 34.527 1.00 46.50 328 PHE A O 1
ATOM 2477 N N . TYR A 1 329 ? 4.784 -15.683 32.422 1.00 51.19 329 TYR A N 1
ATOM 2478 C CA . TYR A 1 329 ? 3.330 -15.649 32.272 1.00 51.19 329 TYR A CA 1
ATOM 2479 C C . TYR A 1 329 ? 2.897 -16.552 31.121 1.00 51.19 329 TYR A C 1
ATOM 2481 O O . TYR A 1 329 ? 3.341 -16.399 29.987 1.00 51.19 329 TYR A O 1
ATOM 2489 N N . LYS A 1 330 ? 2.010 -17.504 31.413 1.00 54.31 330 LYS A N 1
ATOM 2490 C CA . LYS A 1 330 ? 1.253 -18.217 30.381 1.00 54.31 330 LYS A CA 1
ATOM 2491 C C . LYS A 1 330 ? -0.059 -17.462 30.185 1.00 54.31 330 LYS A C 1
ATOM 2493 O O . LYS A 1 330 ? -0.692 -17.174 31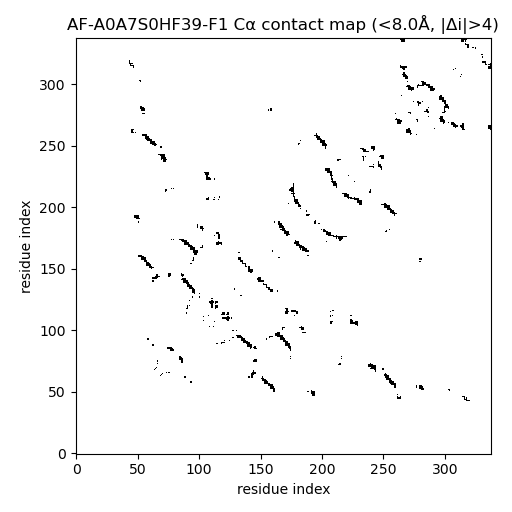.199 1.00 54.31 330 LYS A O 1
ATOM 2498 N N . PRO A 1 331 ? -0.483 -17.160 28.951 1.00 54.84 331 PRO A N 1
ATOM 2499 C CA . PRO A 1 331 ? -1.814 -16.615 28.737 1.00 54.84 331 PRO A CA 1
ATOM 2500 C C . PRO A 1 331 ? -2.829 -17.684 29.169 1.00 54.84 331 PRO A C 1
ATOM 2502 O O . PRO A 1 331 ? -2.711 -18.852 28.785 1.00 54.84 331 PRO A O 1
ATOM 2505 N N . VAL A 1 332 ? -3.768 -17.322 30.045 1.00 52.84 332 VAL A N 1
ATOM 2506 C CA . VAL A 1 332 ? -4.761 -18.249 30.606 1.00 52.84 332 VAL A CA 1
ATOM 2507 C C . VAL A 1 332 ? -6.135 -17.674 30.332 1.00 52.84 332 VAL A C 1
ATOM 2509 O O . VAL A 1 332 ? -6.449 -16.606 30.831 1.00 52.84 332 VAL A O 1
ATOM 2512 N N . CYS A 1 333 ? -6.979 -18.396 29.597 1.00 55.50 333 CYS A N 1
ATOM 2513 C CA . CYS A 1 333 ? -8.364 -17.970 29.432 1.00 55.50 333 CYS A CA 1
ATOM 2514 C C . CYS A 1 333 ? -9.101 -18.031 30.780 1.00 55.50 333 CYS A C 1
ATOM 2516 O O . CYS A 1 333 ? -9.258 -19.110 31.362 1.00 55.50 333 CYS A O 1
ATOM 2518 N N . GLY A 1 334 ? -9.572 -16.882 31.259 1.00 52.50 334 GLY A N 1
ATOM 2519 C CA . GLY A 1 334 ? -10.526 -16.785 32.359 1.00 52.50 334 GLY A CA 1
ATOM 2520 C C . GLY A 1 334 ? -11.971 -16.932 31.872 1.00 52.50 334 GLY A C 1
ATOM 2521 O O . GLY A 1 334 ? -12.241 -17.053 30.679 1.00 52.50 334 GLY A O 1
ATOM 2522 N N . ALA A 1 335 ? -12.939 -16.855 32.789 1.00 38.38 335 ALA A N 1
ATOM 2523 C CA . ALA A 1 335 ? -14.371 -16.847 32.450 1.00 38.38 335 ALA A CA 1
ATOM 2524 C C . ALA A 1 335 ? -14.808 -15.628 31.596 1.00 38.38 335 ALA A C 1
ATOM 2526 O O . ALA A 1 335 ? -15.950 -15.579 31.147 1.00 38.38 335 ALA A O 1
ATOM 2527 N N . ASN A 1 336 ? -13.901 -14.667 31.374 1.00 44.09 336 ASN A N 1
ATOM 2528 C CA . ASN A 1 336 ? -14.172 -13.346 30.812 1.00 44.09 336 ASN A CA 1
ATOM 2529 C C . ASN A 1 336 ? -13.272 -12.954 29.609 1.00 44.09 336 ASN A C 1
ATOM 2531 O O . ASN A 1 336 ? -13.387 -11.821 29.135 1.00 44.09 336 ASN A O 1
ATOM 2535 N N . GLY A 1 337 ? -12.382 -13.831 29.122 1.00 54.34 337 GLY A N 1
ATOM 2536 C CA . GLY A 1 337 ? -11.417 -13.523 28.045 1.00 54.34 337 GLY A CA 1
ATOM 2537 C C . GLY A 1 337 ? -10.024 -14.145 28.247 1.00 54.34 337 GLY A C 1
ATOM 2538 O O . GLY A 1 337 ? -9.854 -14.963 29.156 1.00 54.34 337 GLY A O 1
ATOM 2539 N N . ILE A 1 338 ? -9.056 -13.778 27.383 1.00 50.94 338 ILE A N 1
ATOM 2540 C CA . ILE A 1 338 ? -7.600 -14.015 27.579 1.00 50.94 338 ILE A CA 1
ATOM 2541 C C . ILE A 1 338 ? -7.106 -13.239 28.799 1.00 50.94 338 ILE A C 1
ATOM 2543 O O . ILE A 1 338 ? -7.566 -12.089 28.972 1.00 50.94 338 ILE A O 1
#